Protein 2VRN (pdb70)

Foldseek 3Di:
DQAVAEEEEEWAAQFAPLQVPLLQVLQVVLNYHYAYEYADAAWHWHAHPRPHTDDIGGHPYYLVGDDLVVHQEYEQTDRPVIVVVQLPDPSSLVSVLRNVLQQHAYEYEVRCVSCLSNLVQADEEEEEAPVCVVSSVVSHHPYDQDQWDDALNYIYGYDSVSSVVRSVVNSVSSVVTGSNVRVD/DAAPFEEEEEKAAQFADCQVPLLQVLCVVLNYHYAYEYADAAWHWHAHPSPHTDDIDGHDYYLQPDDLVVGQEYEQGDGPVIVVVQLVDPSSLVSVLVNVLQQHAYEYAVRCSSCLSNLVLADEEEEEAPVCVVSSVVSHHNYDQDLWDAALNYIYGYDPVSSVVSSVVNSVSSVPGGSNVRVD

InterPro domains:
  IPR002818 DJ-1/PfpI [PF01965] (10-179)
  IPR006286 Deglycase PfpI-like [PS51276] (10-181)
  IPR006286 Deglycase PfpI-like [PTHR42733] (9-180)
  IPR006286 Deglycase PfpI-like [TIGR01382] (11-178)
  IPR029062 Class I glutamine amidotransferase-like [G3DSA:3.40.50.880] (1-190)
  IPR029062 Class I glutamine amidotransferase-like [SSF52317] (9-181)

CATH classification: 3.40.50.880

Solvent-accessible surface area: 14074 Å² total

Organism: Deinococcus radiodurans (strain ATCC 13939 / DSM 20539 / JCM 16871 / CCUG 27074 / LMG 4051 / NBRC 15346 / NCIMB 9279 / VKM B-1422 / R1) (NCBI:txid243230)

Radius of gyration: 21.27 Å; Cα contacts (8 Å, |Δi|>4): 956; chains: 2; bounding box: 41×40×66 Å

Sequence (368 aa):
DLTGKKIAILAADGVEEIELTSPRAAIEAAGGTTELISLLEPGEIIQSMKGDIEPQEKYRVDHVVSEVQVSDYDGLLLPGGTVNPDKLRLEEGAMKFVRDMYDAGKPIAAIHGPWSLSETGIAQGLKMTSWSSLKRELTLAGAQWVDEECVTDKGVVTSRKPDDLPAFNKKIVEEFAEGDHSSRRKDLTGKKIAILAADGVEEIELTSPRAAIEAAGGTTELISLEPGEIQSMKGDIEPQEKYRVDHVVSEVQVSDYDGLLLPGGTVNPDKLRLEEGAMKFVRDMYDAGKPIAAIHGPWSLSETGIAQGLKMTSWWSSLKRELTLAGAQWVDEECVTDKGVVTSRKPDDLLPAFNKKIVEEFAEGDHSSRRK

Structure (mmCIF, N/CA/C/O backbone):
data_2VRN
#
_entry.id   2VRN
#
_cell.length_a   65.838
_cell.length_b   88.562
_cell.length_c   64.088
_cell.angle_alpha   90.00
_cell.angle_beta   90.00
_cell.angle_gamma   90.00
#
_symmetry.space_group_name_H-M   'P 21 21 2'
#
loop_
_entity.id
_entity.type
_entity.pdbx_description
1 polymer 'PROTEASE I'
2 non-polymer 'MAGNESIUM ION'
3 water water
#
loop_
_atom_site.group_PDB
_atom_site.id
_atom_site.type_symbol
_atom_site.label_atom_id
_atom_site.label_alt_id
_atom_site.label_comp_id
_atom_site.label_asym_id
_atom_site.label_entity_id
_atom_site.label_seq_id
_atom_site.pdbx_PDB_ins_code
_atom_site.Cartn_x
_atom_site.Cartn_y
_atom_site.Cartn_z
_atom_site.occupancy
_atom_site.B_iso_or_equiv
_atom_site.auth_seq_id
_atom_site.auth_comp_id
_atom_site.auth_asym_id
_atom_site.auth_atom_id
_atom_site.pdbx_PDB_model_num
ATOM 1 N N . ASP A 1 6 ? 33.469 9.598 47.894 1.00 22.88 6 ASP A N 1
ATOM 2 C CA . ASP A 1 6 ? 32.834 8.500 48.667 1.00 23.02 6 ASP A CA 1
ATOM 3 C C . ASP A 1 6 ? 31.328 8.629 48.649 1.00 23.00 6 ASP A C 1
ATOM 4 O O . ASP A 1 6 ? 30.770 9.669 49.033 1.00 22.92 6 ASP A O 1
ATOM 9 N N . LEU A 1 7 ? 30.683 7.551 48.211 1.00 22.59 7 LEU A N 1
ATOM 10 C CA . LEU A 1 7 ? 29.240 7.497 48.080 1.00 22.57 7 LEU A CA 1
ATOM 11 C C . LEU A 1 7 ? 28.615 6.459 49.017 1.00 22.72 7 LEU A C 1
ATOM 12 O O . LEU A 1 7 ? 27.482 6.026 48.803 1.00 23.13 7 LEU A O 1
ATOM 17 N N . THR A 1 8 ? 29.358 6.059 50.044 1.00 23.12 8 THR A N 1
ATOM 18 C CA . THR A 1 8 ? 28.851 5.150 51.076 1.00 23.48 8 THR A CA 1
ATOM 19 C C . THR A 1 8 ? 27.557 5.707 51.679 1.00 23.45 8 THR A C 1
ATOM 20 O O . THR A 1 8 ? 27.524 6.847 52.159 1.00 23.61 8 THR A O 1
ATOM 24 N N . GLY A 1 9 ? 26.497 4.901 51.626 1.00 23.38 9 GLY A N 1
ATOM 25 C CA . GLY A 1 9 ? 25.190 5.287 52.153 1.00 23.09 9 GLY A CA 1
ATOM 26 C C . GLY A 1 9 ? 24.370 6.144 51.208 1.00 23.07 9 GLY A C 1
ATOM 27 O O . GLY A 1 9 ? 23.266 6.564 51.550 1.00 23.55 9 GLY A O 1
ATOM 28 N N . LYS A 1 10 ? 24.907 6.413 50.022 1.00 22.41 10 LYS A N 1
ATOM 29 C CA . LYS A 1 10 ? 24.184 7.183 49.017 1.00 22.07 10 LYS A CA 1
ATOM 30 C C . LYS A 1 10 ? 23.615 6.259 47.944 1.00 22.00 10 LYS A C 1
ATOM 31 O O . LYS A 1 10 ? 24.310 5.373 47.432 1.00 21.82 10 LYS A O 1
ATOM 37 N N . LYS A 1 11 ? 22.334 6.460 47.647 1.00 21.96 11 LYS A N 1
ATOM 38 C CA . LYS A 1 11 ? 21.618 5.678 46.652 1.00 21.90 11 LYS A CA 1
ATOM 39 C C . LYS A 1 11 ? 21.221 6.583 45.503 1.00 21.77 11 LYS A C 1
ATOM 40 O O . LYS A 1 11 ? 20.586 7.623 45.715 1.00 21.93 11 LYS A O 1
ATOM 46 N N . ILE A 1 12 ? 21.603 6.172 44.291 1.00 21.33 12 ILE A N 1
ATOM 47 C CA . ILE A 1 12 ? 21.325 6.917 43.063 1.00 20.63 12 ILE A CA 1
ATOM 48 C C . ILE A 1 12 ? 20.195 6.252 42.246 1.00 20.97 12 ILE A C 1
ATOM 49 O O . ILE A 1 12 ? 20.166 5.028 42.056 1.00 20.48 12 ILE A O 1
ATOM 54 N N . ALA A 1 13 ? 19.253 7.078 41.797 1.00 21.50 13 ALA A N 1
ATOM 55 C CA . ALA A 1 13 ? 18.178 6.647 40.903 1.00 21.50 13 ALA A CA 1
ATOM 56 C C . ALA A 1 13 ? 18.636 6.732 39.462 1.00 21.65 13 ALA A C 1
ATOM 57 O O . ALA A 1 13 ? 19.079 7.790 39.010 1.00 22.07 13 ALA A O 1
ATOM 59 N N . ILE A 1 14 ? 18.524 5.624 38.737 1.00 21.47 14 ILE A N 1
ATOM 60 C CA . ILE A 1 14 ? 18.732 5.637 37.293 1.00 21.13 14 ILE A CA 1
ATOM 61 C C . ILE A 1 14 ? 17.376 5.550 36.588 1.00 21.16 14 ILE A C 1
ATOM 62 O O . ILE A 1 14 ? 16.695 4.525 36.668 1.00 21.99 14 ILE A O 1
ATOM 67 N N . LEU A 1 15 ? 16.983 6.623 35.905 1.00 20.64 15 LEU A N 1
ATOM 68 C CA . LEU A 1 15 ? 15.696 6.641 35.225 1.00 20.39 15 LEU A CA 1
ATOM 69 C C . LEU A 1 15 ? 15.888 6.297 33.751 1.00 20.76 15 LEU A C 1
ATOM 70 O O . LEU A 1 15 ? 16.567 7.017 33.023 1.00 21.54 15 LEU A O 1
ATOM 75 N N . ALA A 1 16 ? 15.288 5.194 33.314 1.00 20.95 16 ALA A N 1
ATOM 76 C CA . ALA A 1 16 ? 15.471 4.723 31.942 1.00 21.25 16 ALA A CA 1
ATOM 77 C C . ALA A 1 16 ? 14.326 3.834 31.472 1.00 21.09 16 ALA A C 1
ATOM 78 O O . ALA A 1 16 ? 13.812 3.014 32.231 1.00 21.06 16 ALA A O 1
ATOM 80 N N . ALA A 1 17 ? 13.957 4.009 30.206 1.00 21.22 17 ALA A N 1
ATOM 81 C CA . ALA A 1 17 ? 12.967 3.192 29.522 1.00 21.30 17 ALA A CA 1
ATOM 82 C C . ALA A 1 17 ? 13.682 2.243 28.565 1.00 21.15 17 ALA A C 1
ATOM 83 O O . ALA A 1 17 ? 14.926 2.199 28.536 1.00 21.70 17 ALA A O 1
ATOM 85 N N . ASP A 1 18 ? 12.893 1.461 27.825 1.00 22.02 18 ASP A N 1
ATOM 86 C CA . ASP A 1 18 ? 13.337 0.647 26.691 1.00 22.38 18 ASP A CA 1
ATOM 87 C C . ASP A 1 18 ? 14.058 1.559 25.740 1.00 23.06 18 ASP A C 1
ATOM 88 O O . ASP A 1 18 ? 13.575 2.678 25.482 1.00 22.37 18 ASP A O 1
ATOM 93 N N . GLY A 1 19 ? 15.211 1.087 25.241 1.00 22.43 19 GLY A N 1
ATOM 94 C CA . GLY A 1 19 ? 15.960 1.823 24.251 1.00 22.85 19 GLY A CA 1
ATOM 95 C C . GLY A 1 19 ? 17.199 2.524 24.796 1.00 23.36 19 GLY A C 1
ATOM 96 O O . GLY A 1 19 ? 17.891 3.200 24.053 1.00 23.57 19 GLY A O 1
ATOM 97 N N . VAL A 1 20 ? 17.464 2.355 26.090 1.00 23.46 20 VAL A N 1
ATOM 98 C CA . VAL A 1 20 ? 18.615 2.926 26.764 1.00 23.84 20 VAL A CA 1
ATOM 99 C C . VAL A 1 20 ? 19.954 2.424 26.163 1.00 23.78 20 VAL A C 1
ATOM 100 O O . VAL A 1 20 ? 20.107 1.243 25.872 1.00 23.98 20 VAL A O 1
ATOM 104 N N . GLU A 1 21 ? 20.907 3.328 25.963 1.00 23.91 21 GLU A N 1
ATOM 105 C CA . GLU A 1 21 ? 22.234 2.920 25.527 1.00 23.32 21 GLU A CA 1
ATOM 106 C C . GLU A 1 21 ? 22.853 2.142 26.672 1.00 23.39 21 GLU A C 1
ATOM 107 O O . GLU A 1 21 ? 22.940 2.639 27.801 1.00 22.49 21 GLU A O 1
ATOM 113 N N . GLU A 1 22 ? 23.209 0.893 26.386 1.00 23.40 22 GLU A N 1
ATOM 114 C CA . GLU A 1 22 ? 23.708 -0.026 27.405 1.00 23.72 22 GLU A CA 1
ATOM 115 C C . GLU A 1 22 ? 24.883 0.529 28.224 1.00 24.01 22 GLU A C 1
ATOM 116 O O . GLU A 1 22 ? 24.829 0.536 29.449 1.00 24.54 22 GLU A O 1
ATOM 122 N N . ILE A 1 23 ? 25.937 0.974 27.541 1.00 24.75 23 ILE A N 1
ATOM 123 C CA . ILE A 1 23 ? 27.163 1.466 28.190 1.00 24.74 23 ILE A CA 1
ATOM 124 C C . ILE A 1 23 ? 26.914 2.705 29.058 1.00 25.79 23 ILE A C 1
ATOM 125 O O . ILE A 1 23 ? 27.604 2.915 30.065 1.00 25.78 23 ILE A O 1
ATOM 130 N N . GLU A 1 24 ? 25.896 3.492 28.695 1.00 26.14 24 GLU A N 1
ATOM 131 C CA . GLU A 1 24 ? 25.581 4.720 29.424 1.00 26.92 24 GLU A CA 1
ATOM 132 C C . GLU A 1 24 ? 24.767 4.443 30.681 1.00 27.14 24 GLU A C 1
ATOM 133 O O . GLU A 1 24 ? 24.601 5.327 31.522 1.00 26.64 24 GLU A O 1
ATOM 139 N N . LEU A 1 25 ? 24.274 3.209 30.804 1.00 27.02 25 LEU A N 1
ATOM 140 C CA . LEU A 1 25 ? 23.681 2.748 32.053 1.00 27.35 25 LEU A CA 1
ATOM 141 C C . LEU A 1 25 ? 24.727 2.019 32.905 1.00 27.18 25 LEU A C 1
ATOM 142 O O . LEU A 1 25 ? 24.888 2.315 34.096 1.00 27.00 25 LEU A O 1
ATOM 147 N N . THR A 1 26 ? 25.446 1.085 32.282 1.00 26.79 26 THR A N 1
ATOM 148 C CA . THR A 1 26 ? 26.363 0.197 33.009 1.00 26.19 26 THR A CA 1
ATOM 149 C C . THR A 1 26 ? 27.635 0.870 33.497 1.00 25.62 26 THR A C 1
ATOM 150 O O . THR A 1 26 ? 28.116 0.549 34.577 1.00 25.67 26 THR A O 1
ATOM 154 N N . SER A 1 27 ? 28.194 1.780 32.704 1.00 25.31 27 SER A N 1
ATOM 155 C CA . SER A 1 27 ? 29.493 2.380 33.045 1.00 25.08 27 SER A CA 1
ATOM 156 C C . SER A 1 27 ? 29.409 3.421 34.167 1.00 24.78 27 SER A C 1
ATOM 157 O O . SER A 1 27 ? 30.236 3.401 35.070 1.00 24.32 27 SER A O 1
ATOM 160 N N . PRO A 1 28 ? 28.436 4.360 34.106 1.00 24.74 28 PRO A N 1
ATOM 161 C CA . PRO A 1 28 ? 28.223 5.211 35.295 1.00 24.66 28 PRO A C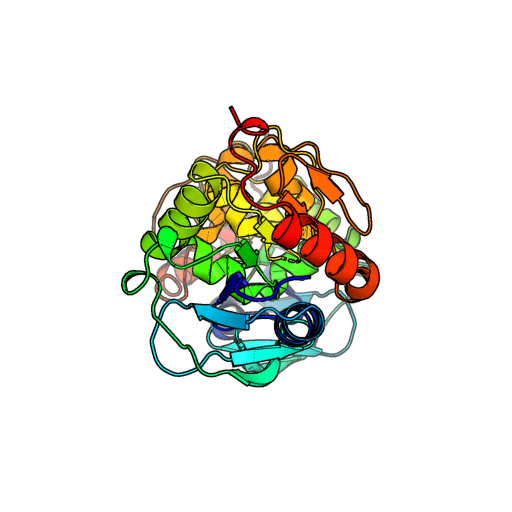A 1
ATOM 162 C C . PRO A 1 28 ? 27.750 4.473 36.559 1.00 24.60 28 PRO A C 1
ATOM 163 O O . PRO A 1 28 ? 28.239 4.779 37.644 1.00 24.37 28 PRO A O 1
ATOM 167 N N . ARG A 1 29 ? 26.840 3.500 36.413 1.00 24.66 29 ARG A N 1
ATOM 168 C CA . ARG A 1 29 ? 26.452 2.623 37.531 1.00 24.45 29 ARG A CA 1
ATOM 169 C C . ARG A 1 29 ? 27.683 1.977 38.199 1.00 24.18 29 ARG A C 1
ATOM 170 O O . ARG A 1 29 ? 27.779 1.954 39.431 1.00 24.05 29 ARG A O 1
ATOM 178 N N . ALA A 1 30 ? 28.613 1.469 37.383 1.00 23.85 30 ALA A N 1
ATOM 179 C CA . ALA A 1 30 ? 29.881 0.887 37.878 1.00 23.53 30 ALA A CA 1
ATOM 180 C C . ALA A 1 30 ? 30.780 1.893 38.602 1.00 23.24 30 ALA A C 1
ATOM 181 O O . ALA A 1 30 ? 31.507 1.523 39.525 1.00 23.56 30 ALA A O 1
ATOM 183 N N . ALA A 1 31 ? 30.755 3.148 38.160 1.00 22.81 31 ALA A N 1
ATOM 184 C CA . ALA A 1 31 ? 31.481 4.230 38.836 1.00 22.90 31 ALA A CA 1
ATOM 185 C C . ALA A 1 31 ? 30.869 4.542 40.206 1.00 22.36 31 ALA A C 1
ATOM 186 O O . ALA A 1 31 ? 31.586 4.779 41.165 1.00 22.02 31 ALA A O 1
ATOM 188 N N . ILE A 1 32 ? 29.538 4.512 40.282 1.00 22.26 32 ILE A N 1
ATOM 189 C CA . ILE A 1 32 ? 28.812 4.847 41.510 1.00 21.77 32 ILE A CA 1
ATOM 190 C C . ILE A 1 32 ? 29.055 3.806 42.585 1.00 21.68 32 ILE A C 1
ATOM 191 O O . ILE A 1 32 ? 29.321 4.151 43.739 1.00 21.66 32 ILE A O 1
ATOM 196 N N . GLU A 1 33 ? 28.966 2.536 42.199 1.00 21.54 33 GLU A N 1
ATOM 197 C CA . GLU A 1 33 ? 29.268 1.428 43.098 1.00 21.56 33 GLU A CA 1
ATOM 198 C C . GLU A 1 33 ? 30.746 1.389 43.486 1.00 20.81 33 GLU A C 1
ATOM 199 O O . GLU A 1 33 ? 31.065 1.057 44.626 1.00 20.27 33 GLU A O 1
ATOM 205 N N . ALA A 1 34 ? 31.634 1.755 42.555 1.00 20.51 34 ALA A N 1
ATOM 206 C CA . ALA A 1 34 ? 33.082 1.796 42.824 1.00 20.70 34 ALA A CA 1
ATOM 207 C C . ALA A 1 34 ? 33.427 2.876 43.829 1.00 20.97 34 ALA A C 1
ATOM 208 O O . ALA A 1 34 ? 34.406 2.752 44.563 1.00 21.06 34 ALA A O 1
ATOM 210 N N . ALA A 1 35 ? 32.613 3.934 43.845 1.00 21.31 35 ALA A N 1
ATOM 211 C CA . ALA A 1 35 ? 32.738 5.033 44.802 1.00 21.50 35 ALA A CA 1
ATOM 212 C C . ALA A 1 35 ? 32.033 4.716 46.123 1.00 21.78 35 ALA A C 1
ATOM 213 O O . ALA A 1 35 ? 32.010 5.547 47.034 1.00 22.09 35 ALA A O 1
ATOM 215 N N . GLY A 1 36 ? 31.454 3.520 46.218 1.00 22.07 36 GLY A N 1
ATOM 216 C CA . GLY A 1 36 ? 30.826 3.047 47.454 1.00 22.30 36 GLY A CA 1
ATOM 217 C C . GLY A 1 36 ? 29.313 3.187 47.523 1.00 22.32 36 GLY A C 1
ATOM 218 O O . GLY A 1 36 ? 28.688 2.743 48.489 1.00 22.44 36 GLY A O 1
ATOM 219 N N . GLY A 1 37 ? 28.722 3.810 46.507 1.00 22.51 37 GLY A N 1
ATOM 220 C CA . GLY A 1 37 ? 27.275 4.008 46.467 1.00 22.52 37 GLY A CA 1
ATOM 221 C C . GLY A 1 37 ? 26.507 2.818 45.917 1.00 22.58 37 GLY A C 1
ATOM 222 O O . GLY A 1 37 ? 27.099 1.826 45.480 1.00 22.49 37 GLY A O 1
ATOM 223 N N . THR A 1 38 ? 25.183 2.911 45.974 1.00 22.34 38 THR A N 1
ATOM 224 C CA . THR A 1 38 ? 24.316 1.948 45.315 1.00 22.82 38 THR A CA 1
ATOM 225 C C . THR A 1 38 ? 23.446 2.680 44.277 1.00 22.80 38 THR A C 1
ATOM 226 O O . THR A 1 38 ? 23.272 3.903 44.357 1.00 22.54 38 THR A O 1
ATOM 230 N N . THR A 1 39 ? 22.946 1.945 43.284 1.00 22.83 39 THR A N 1
ATOM 231 C CA . THR A 1 39 ? 21.966 2.501 42.344 1.00 23.16 39 THR A CA 1
ATOM 232 C C . THR A 1 39 ? 20.716 1.629 42.298 1.00 23.14 39 THR A C 1
ATOM 233 O O . THR A 1 39 ? 20.753 0.457 42.666 1.00 23.49 39 THR A O 1
ATOM 237 N N . GLU A 1 40 ? 19.609 2.216 41.856 1.00 23.14 40 GLU A N 1
ATOM 238 C CA . GLU A 1 40 ? 18.396 1.464 41.547 1.00 22.94 40 GLU A CA 1
ATOM 239 C C . GLU A 1 40 ? 17.864 1.899 40.198 1.00 22.85 40 GLU A C 1
ATOM 240 O O . GLU A 1 40 ? 17.872 3.082 39.885 1.00 22.74 40 GLU A O 1
ATOM 246 N N . LEU A 1 41 ? 17.420 0.934 39.397 1.00 22.80 41 LEU A N 1
ATOM 247 C CA . LEU A 1 41 ? 16.873 1.224 38.086 1.00 22.71 41 LEU A CA 1
ATOM 248 C C . LEU A 1 41 ? 15.363 1.502 38.172 1.00 23.32 41 LEU A C 1
ATOM 249 O O . LEU A 1 41 ? 14.574 0.625 38.545 1.00 23.77 41 LEU A O 1
ATOM 254 N N . ILE A 1 42 ? 14.982 2.733 37.833 1.00 23.34 42 ILE A N 1
ATOM 255 C CA . ILE A 1 42 ? 13.594 3.188 37.891 1.00 23.59 42 ILE A CA 1
ATOM 256 C C . ILE A 1 42 ? 13.098 3.307 36.461 1.00 23.22 42 ILE A C 1
ATOM 257 O O . ILE A 1 42 ? 13.833 3.780 35.598 1.00 22.51 42 ILE A O 1
ATOM 262 N N . SER A 1 43 ? 11.860 2.879 36.218 1.00 22.98 43 SER A N 1
ATOM 263 C CA . SER A 1 43 ? 11.331 2.861 34.862 1.00 22.87 43 SER A CA 1
ATOM 264 C C . SER A 1 43 ? 9.809 3.078 34.756 1.00 22.86 43 SER A C 1
ATOM 265 O O . SER A 1 43 ? 9.136 3.335 35.760 1.00 22.99 43 SER A O 1
ATOM 268 N N A LEU A 1 44 ? 9.274 2.985 33.542 0.50 22.95 44 LEU A N 1
ATOM 269 N N B LEU A 1 44 ? 9.295 2.962 33.532 0.50 22.71 44 LEU A N 1
ATOM 270 C CA A LEU A 1 44 ? 7.841 3.211 33.326 0.50 23.18 44 LEU A CA 1
ATOM 271 C CA B LEU A 1 44 ? 7.881 3.214 33.232 0.50 22.76 44 LEU A CA 1
ATOM 272 C C A LEU A 1 44 ? 6.998 2.015 33.714 0.50 23.34 44 LEU A C 1
ATOM 273 C C B LEU A 1 44 ? 6.972 2.041 33.572 0.50 23.06 44 LEU A C 1
ATOM 274 O O A LEU A 1 44 ? 5.933 2.174 34.308 0.50 23.71 44 LEU A O 1
ATOM 275 O O B LEU A 1 44 ? 5.835 2.244 33.996 0.50 23.36 44 LEU A O 1
ATOM 284 N N . GLU A 1 45 ? 7.477 0.826 33.360 1.00 23.39 45 GLU A N 1
ATOM 285 C CA . GLU A 1 45 ? 6.730 -0.406 33.568 1.00 24.05 45 GLU A CA 1
ATOM 286 C C . GLU A 1 45 ? 7.572 -1.418 34.338 1.00 24.00 45 GLU A C 1
ATOM 287 O O . GLU A 1 45 ? 8.806 -1.361 34.283 1.00 23.60 45 GLU A O 1
ATOM 293 N N . PRO A 1 46 ? 6.912 -2.355 35.052 1.00 24.43 46 PRO A N 1
ATOM 294 C CA . PRO A 1 46 ? 7.672 -3.353 35.796 1.00 24.69 46 PRO A CA 1
ATOM 295 C C . PRO A 1 46 ? 8.259 -4.410 34.858 1.00 24.83 46 PRO A C 1
ATOM 296 O O . PRO A 1 46 ? 7.800 -4.549 33.720 1.00 24.50 46 PRO A O 1
ATOM 300 N N . GLY A 1 47 ? 9.278 -5.124 35.337 1.00 24.74 47 GLY A N 1
ATOM 301 C CA . GLY A 1 47 ? 9.896 -6.191 34.571 1.00 24.91 47 GLY A CA 1
ATOM 302 C C . GLY A 1 47 ? 11.307 -5.827 34.172 1.00 25.01 47 GLY A C 1
ATOM 303 O O . GLY A 1 47 ? 12.176 -5.626 35.029 1.00 25.51 47 GLY A O 1
ATOM 304 N N . GLU A 1 48 ? 11.531 -5.746 32.868 1.00 24.98 48 GLU A N 1
ATOM 305 C CA . GLU A 1 48 ? 12.848 -5.465 32.314 1.00 24.99 48 GLU A CA 1
ATOM 306 C C . GLU A 1 48 ? 12.779 -4.370 31.267 1.00 24.62 48 GLU A C 1
ATOM 307 O O . GLU A 1 48 ? 11.697 -4.046 30.761 1.00 24.19 48 GLU A O 1
ATOM 313 N N A ILE A 1 49 ? 13.963 -3.872 30.910 0.50 24.53 49 ILE A N 1
ATOM 314 N N B ILE A 1 49 ? 13.926 -3.760 30.977 0.50 24.17 49 ILE A N 1
ATOM 315 C CA A ILE A 1 49 ? 14.164 -2.803 29.940 0.50 24.59 49 ILE A CA 1
ATOM 316 C CA B ILE A 1 49 ? 14.033 -2.833 29.852 0.50 23.82 49 ILE A CA 1
ATOM 317 C C A ILE A 1 49 ? 15.167 -3.270 28.876 0.50 24.40 49 ILE A C 1
ATOM 318 C C B ILE A 1 49 ? 15.107 -3.299 28.875 0.50 23.99 49 ILE A C 1
ATOM 319 O O A ILE A 1 49 ? 16.220 -3.815 29.222 0.50 24.24 49 ILE A O 1
ATOM 320 O O B ILE A 1 49 ? 16.134 -3.856 29.276 0.50 23.84 49 ILE A O 1
ATOM 329 N N . GLN A 1 50 ? 14.844 -3.073 27.593 1.00 24.08 50 GLN A N 1
ATOM 330 C CA . GLN A 1 50 ? 15.768 -3.431 26.514 1.00 24.05 50 GLN A CA 1
ATOM 331 C C . GLN A 1 50 ? 16.872 -2.381 26.301 1.00 23.89 50 GLN A C 1
ATOM 332 O O . GLN A 1 50 ? 16.593 -1.249 25.898 1.00 24.08 50 GLN A O 1
ATOM 338 N N . SER A 1 51 ? 18.123 -2.764 26.559 1.00 23.81 51 SER A N 1
ATOM 339 C CA . SER A 1 51 ? 19.271 -1.906 26.239 1.00 23.52 51 SER A CA 1
ATOM 340 C C . SER A 1 51 ? 19.697 -2.046 24.774 1.00 23.76 51 SER A C 1
ATOM 341 O O . SER A 1 51 ? 19.386 -3.033 24.111 1.00 24.31 51 SER A O 1
ATOM 344 N N . MET A 1 52 ? 20.397 -1.039 24.266 1.00 24.02 52 MET A N 1
ATOM 345 C CA . MET A 1 52 ? 20.838 -1.042 22.873 1.00 23.81 52 MET A CA 1
ATOM 346 C C . MET A 1 52 ? 22.324 -0.695 22.785 1.00 23.31 52 MET A C 1
ATOM 347 O O . MET A 1 52 ? 22.913 -0.190 23.744 1.00 22.81 52 MET A O 1
ATOM 352 N N . LYS A 1 53 ? 22.914 -0.988 21.632 1.00 22.85 53 LYS A N 1
ATOM 353 C CA . LYS A 1 53 ? 24.209 -0.444 21.250 1.00 22.93 53 LYS A CA 1
ATOM 354 C C . LYS A 1 53 ? 24.069 0.334 19.951 1.00 22.39 53 LYS A C 1
ATOM 355 O O . LYS A 1 53 ? 23.575 -0.189 18.957 1.00 21.99 53 LYS A O 1
ATOM 361 N N . GLY A 1 54 ? 24.531 1.581 19.969 1.00 22.40 54 GLY A N 1
ATOM 362 C CA . GLY A 1 54 ? 24.405 2.462 18.812 1.00 22.32 54 GLY A CA 1
ATOM 363 C C . GLY A 1 54 ? 22.942 2.719 18.494 1.00 22.07 54 GLY A C 1
ATOM 364 O O . GLY A 1 54 ? 22.590 2.918 17.333 1.00 23.21 54 GLY A O 1
ATOM 365 N N . ASP A 1 55 ? 22.102 2.665 19.528 1.00 21.18 55 ASP A N 1
ATOM 366 C CA . ASP A 1 55 ? 20.682 3.021 19.467 1.00 20.79 55 ASP A CA 1
ATOM 367 C C . ASP A 1 55 ? 19.738 1.936 18.953 1.00 20.77 55 ASP A C 1
ATOM 368 O O . ASP A 1 55 ? 18.588 1.861 19.409 1.00 20.83 55 ASP A O 1
ATOM 373 N N . ILE A 1 56 ? 20.219 1.099 18.031 1.00 20.45 56 ILE A N 1
ATOM 374 C CA . ILE A 1 56 ? 19.342 0.181 17.290 1.00 20.25 56 ILE A CA 1
ATOM 375 C C . ILE A 1 56 ? 19.694 -1.318 17.302 1.00 19.87 56 ILE A C 1
ATOM 376 O O . ILE A 1 56 ? 18.941 -2.129 16.752 1.00 19.63 56 ILE A O 1
ATOM 381 N N . GLU A 1 57 ? 20.820 -1.682 17.913 1.00 19.38 57 GLU A N 1
ATOM 382 C CA . GLU A 1 57 ? 21.217 -3.091 18.044 1.00 19.02 57 GLU A CA 1
ATOM 383 C C . GLU A 1 57 ? 20.924 -3.606 19.447 1.00 18.04 57 GLU A C 1
ATOM 384 O O . GLU A 1 57 ? 21.668 -3.296 20.372 1.00 17.71 57 GLU A O 1
ATOM 390 N N . PRO A 1 58 ? 19.841 -4.398 19.616 1.00 17.52 58 PRO A N 1
ATOM 391 C CA . PRO A 1 58 ? 19.463 -4.837 20.967 1.00 17.12 58 PRO A CA 1
ATOM 392 C C . PRO A 1 58 ? 20.579 -5.632 21.667 1.00 16.62 58 PRO A C 1
ATOM 393 O O . PRO A 1 58 ? 21.181 -6.515 21.078 1.00 15.98 58 PRO A O 1
ATOM 397 N N . GLN A 1 59 ? 20.855 -5.276 22.913 1.00 16.98 59 GLN A N 1
ATOM 398 C CA . GLN A 1 59 ? 21.869 -5.945 23.709 1.00 16.64 59 GLN A CA 1
ATOM 399 C C . GLN A 1 59 ? 21.144 -6.609 24.865 1.00 17.10 59 GLN A C 1
ATOM 400 O O . GLN A 1 59 ? 20.099 -7.219 24.668 1.00 16.59 59 GLN A O 1
ATOM 406 N N . GLU A 1 60 ? 21.682 -6.478 26.070 1.00 18.16 60 GLU A N 1
ATOM 407 C CA . GLU A 1 60 ? 21.120 -7.146 27.244 1.00 18.78 60 GLU A CA 1
ATOM 408 C C . GLU A 1 60 ? 19.837 -6.487 27.737 1.00 19.03 60 GLU A C 1
ATOM 409 O O . GLU A 1 60 ? 19.506 -5.356 27.350 1.00 18.73 60 GLU A O 1
ATOM 415 N N . LYS A 1 61 ? 19.119 -7.213 28.586 1.00 18.93 61 LYS A N 1
ATOM 416 C CA . LYS A 1 61 ? 17.943 -6.693 29.255 1.00 19.19 61 LYS A CA 1
ATOM 417 C C . LYS A 1 61 ? 18.256 -6.467 30.723 1.00 18.88 61 LYS A C 1
ATOM 418 O O . LYS A 1 61 ? 19.006 -7.225 31.324 1.00 18.71 61 LYS A O 1
ATOM 424 N N . TYR A 1 62 ? 17.696 -5.398 31.283 1.00 18.86 62 TYR A N 1
ATOM 425 C CA . TYR A 1 62 ? 18.007 -4.979 32.643 1.00 18.40 62 TYR A CA 1
ATOM 426 C C . TYR A 1 62 ? 16.736 -4.901 33.487 1.00 18.14 62 TYR A C 1
ATOM 427 O O . TYR A 1 62 ? 15.738 -4.328 33.067 1.00 17.88 62 TYR A O 1
ATOM 436 N N . ARG A 1 63 ? 16.787 -5.498 34.675 1.00 17.87 63 ARG A N 1
ATOM 437 C CA . ARG A 1 63 ? 15.618 -5.635 35.545 1.00 17.81 63 ARG A CA 1
ATOM 438 C C . ARG A 1 63 ? 15.280 -4.312 36.219 1.00 17.65 63 ARG A C 1
ATOM 439 O O . ARG A 1 63 ? 16.152 -3.684 36.810 1.00 18.07 63 ARG A O 1
ATOM 441 N N . VAL A 1 64 ? 14.016 -3.894 36.136 1.00 17.51 64 VAL A N 1
ATOM 442 C CA . VAL A 1 64 ? 13.589 -2.647 36.770 1.00 17.14 64 VAL A CA 1
ATOM 443 C C . VAL A 1 64 ? 13.268 -2.903 38.244 1.00 17.02 64 VAL A C 1
ATOM 444 O O . VAL A 1 64 ? 12.563 -3.859 38.587 1.00 16.91 64 VAL A O 1
ATOM 448 N N . ASP A 1 65 ? 13.810 -2.053 39.108 1.00 16.84 65 ASP A N 1
ATOM 449 C CA . ASP A 1 65 ? 13.602 -2.181 40.548 1.00 16.63 65 ASP A CA 1
ATOM 450 C C . ASP A 1 65 ? 12.262 -1.600 40.984 1.00 16.53 65 ASP A C 1
ATOM 451 O O . ASP A 1 65 ? 11.575 -2.182 41.819 1.00 16.48 65 ASP A O 1
ATOM 456 N N . HIS A 1 66 ? 11.889 -0.458 40.407 1.00 16.61 66 HIS A N 1
ATOM 457 C CA . HIS A 1 66 ? 10.601 0.174 40.698 1.00 16.60 66 HIS A CA 1
ATOM 458 C C . HIS A 1 66 ? 10.042 0.904 39.489 1.00 16.28 66 HIS A C 1
ATOM 459 O O . HIS A 1 66 ? 10.796 1.415 38.680 1.00 15.81 66 HIS A O 1
ATOM 466 N N . VAL A 1 67 ? 8.714 0.944 39.381 1.00 16.46 67 VAL A N 1
ATOM 467 C CA . VAL A 1 67 ? 8.042 1.898 38.503 1.00 16.66 67 VAL A CA 1
ATOM 468 C C . VAL A 1 67 ? 8.094 3.296 39.124 1.00 17.06 67 VAL A C 1
ATOM 469 O O . VAL A 1 67 ? 8.174 3.448 40.340 1.00 17.10 67 VAL A O 1
ATOM 473 N N . VAL A 1 68 ? 8.039 4.310 38.276 1.00 17.96 68 VAL A N 1
ATOM 474 C CA . VAL A 1 68 ? 8.266 5.697 38.670 1.00 19.03 68 VAL A CA 1
ATOM 475 C C . VAL A 1 68 ? 7.290 6.189 39.757 1.00 19.79 68 VAL A C 1
ATOM 476 O O . VAL A 1 68 ? 7.675 6.960 40.648 1.00 20.15 68 VAL A O 1
ATOM 480 N N . SER A 1 69 ? 6.049 5.698 39.699 1.00 19.82 69 SER A N 1
ATOM 481 C CA . SER A 1 69 ? 5.006 6.072 40.643 1.00 20.16 69 SER A CA 1
ATOM 482 C C . SER A 1 69 ? 5.179 5.375 41.998 1.00 20.34 69 SER A C 1
ATOM 483 O O . SER A 1 69 ? 4.519 5.728 42.981 1.00 20.44 69 SER A O 1
ATOM 486 N N . GLU A 1 70 ? 6.059 4.379 42.040 1.00 20.39 70 GLU A N 1
ATOM 487 C CA . GLU A 1 70 ? 6.247 3.568 43.238 1.00 20.59 70 GLU A CA 1
ATOM 488 C C . GLU A 1 70 ? 7.377 4.084 44.137 1.00 20.49 70 GLU A C 1
ATOM 489 O O . GLU A 1 70 ? 7.590 3.563 45.237 1.00 20.18 70 GLU A O 1
ATOM 495 N N . VAL A 1 71 ? 8.076 5.122 43.673 1.00 20.36 71 VAL A N 1
ATOM 496 C CA . VAL A 1 71 ? 9.161 5.735 44.450 1.00 20.37 71 VAL A CA 1
ATOM 497 C C . VAL A 1 71 ? 8.938 7.217 44.773 1.00 20.38 71 VAL A C 1
ATOM 498 O O . VAL A 1 71 ? 8.157 7.904 44.107 1.00 20.46 71 VAL A O 1
ATOM 502 N N . GLN A 1 72 ? 9.631 7.692 45.808 1.00 20.27 72 GLN A N 1
ATOM 503 C CA . GLN A 1 72 ? 9.635 9.110 46.181 1.00 20.05 72 GLN A CA 1
ATOM 504 C C . GLN A 1 72 ? 11.048 9.714 46.060 1.00 19.58 72 GLN A C 1
ATOM 505 O O . GLN A 1 72 ? 12.049 8.996 46.098 1.00 19.58 72 GLN A O 1
ATOM 511 N N . VAL A 1 73 ? 11.114 11.033 45.907 1.00 19.32 73 VAL A N 1
ATOM 512 C CA . VAL A 1 73 ? 12.386 11.773 45.792 1.00 19.15 73 VAL A CA 1
ATOM 513 C C . VAL A 1 73 ? 13.311 11.592 47.025 1.00 18.85 73 VAL A C 1
ATOM 514 O O . VAL A 1 73 ? 14.538 11.551 46.894 1.00 18.59 73 VAL A O 1
ATOM 518 N N . SER A 1 74 ? 12.715 11.446 48.206 1.00 18.42 74 SER A N 1
ATOM 519 C CA . SER A 1 74 ? 13.479 11.339 49.455 1.00 18.65 74 SER A CA 1
ATOM 520 C C . SER A 1 74 ? 14.276 10.033 49.628 1.00 18.47 74 SER A C 1
ATOM 521 O O . SER A 1 74 ? 15.131 9.941 50.515 1.00 18.73 74 SER A O 1
ATOM 524 N N . ASP A 1 75 ? 13.995 9.034 48.790 1.00 18.40 75 ASP A N 1
ATOM 525 C CA . ASP A 1 75 ? 14.747 7.778 48.807 1.00 18.09 75 ASP A CA 1
ATOM 526 C C . ASP A 1 75 ? 16.101 7.896 48.098 1.00 17.59 75 ASP A C 1
ATOM 527 O O . ASP A 1 75 ? 16.938 6.996 48.213 1.00 17.88 75 ASP A O 1
ATOM 532 N N . TYR A 1 76 ? 16.324 8.995 47.377 1.00 16.22 76 TYR A N 1
ATOM 533 C CA . TYR A 1 76 ? 17.528 9.115 46.551 1.00 15.47 76 TYR A CA 1
ATOM 534 C C . TYR A 1 76 ? 18.400 10.320 46.870 1.00 15.04 76 TYR A C 1
ATOM 535 O O . TYR A 1 76 ? 17.917 11.328 47.365 1.00 15.14 76 TYR A O 1
ATOM 544 N N . ASP A 1 77 ? 19.695 10.172 46.600 1.00 14.69 77 ASP A N 1
ATOM 545 C CA . ASP A 1 77 ? 20.690 11.209 46.820 1.00 14.35 77 ASP A CA 1
ATOM 546 C C . ASP A 1 77 ? 21.152 11.809 45.490 1.00 14.28 77 ASP A C 1
ATOM 547 O O . ASP A 1 77 ? 21.909 12.783 45.467 1.00 13.74 77 ASP A O 1
ATOM 552 N N . GLY A 1 78 ? 20.714 11.201 44.386 1.00 14.32 78 GLY A N 1
ATOM 553 C CA . GLY A 1 78 ? 21.002 11.725 43.052 1.00 14.60 78 GLY A CA 1
ATOM 554 C C . GLY A 1 78 ? 20.255 11.023 41.941 1.00 14.52 78 GLY A C 1
ATOM 555 O O . GLY A 1 78 ? 19.618 9.999 42.172 1.00 14.95 78 GLY A O 1
ATOM 556 N N . LEU A 1 79 ? 20.337 11.585 40.738 1.00 14.72 79 LEU A N 1
ATOM 557 C CA . LEU A 1 79 ? 19.650 11.057 39.556 1.00 15.20 79 LEU A CA 1
ATOM 558 C C . LEU A 1 79 ? 20.603 10.942 38.380 1.00 15.36 79 LEU A C 1
ATOM 559 O O . LEU A 1 79 ? 21.326 11.878 38.087 1.00 14.92 79 LEU A O 1
ATOM 564 N N . LEU A 1 80 ? 20.553 9.792 37.701 1.00 16.10 80 LEU A N 1
ATOM 565 C CA . LEU A 1 80 ? 21.259 9.542 36.451 1.00 15.51 80 LEU A CA 1
ATOM 566 C C . LEU A 1 80 ? 20.243 9.361 35.325 1.00 15.81 80 LEU A C 1
ATOM 567 O O . LEU A 1 80 ? 19.310 8.565 35.436 1.00 16.00 80 LEU A O 1
ATOM 572 N N . LEU A 1 81 ? 20.428 10.125 34.257 1.00 14.99 81 LEU A N 1
ATOM 573 C CA . LEU A 1 81 ? 19.623 9.993 33.064 1.00 14.00 81 LEU A CA 1
ATOM 574 C C . LEU A 1 81 ? 20.495 9.532 31.894 1.00 13.54 81 LEU A C 1
ATOM 575 O O . LEU A 1 81 ? 21.051 10.358 31.188 1.00 13.69 81 LEU A O 1
ATOM 580 N N . PRO A 1 82 ? 20.633 8.205 31.704 1.00 13.39 82 PRO A N 1
ATOM 581 C CA . PRO A 1 82 ? 21.383 7.680 30.545 1.00 13.36 82 PRO A CA 1
ATOM 582 C C . PRO A 1 82 ? 20.647 7.973 29.243 1.00 12.90 82 PRO A C 1
ATOM 583 O O . PRO A 1 82 ? 19.453 8.264 29.269 1.00 13.41 82 PRO A O 1
ATOM 587 N N . GLY A 1 83 ? 21.352 7.901 28.123 1.00 12.91 83 GLY A N 1
ATOM 588 C CA . GLY A 1 83 ? 20.767 8.203 26.818 1.00 12.66 83 GLY A CA 1
ATOM 589 C C . GLY A 1 83 ? 20.313 6.986 26.041 1.00 12.84 83 GLY A C 1
ATOM 590 O O . GLY A 1 83 ? 19.601 6.132 26.573 1.00 12.94 83 GLY A O 1
ATOM 591 N N . GLY A 1 84 ? 20.754 6.902 24.784 1.00 12.48 84 GLY A N 1
ATOM 592 C CA . GLY A 1 84 ? 20.155 6.016 23.797 1.00 12.08 84 GLY A CA 1
ATOM 593 C C . GLY A 1 84 ? 18.878 6.695 23.317 1.00 12.23 84 GLY A C 1
ATOM 594 O O . GLY A 1 84 ? 17.998 7.002 24.121 1.00 12.71 84 GLY A O 1
ATOM 595 N N . THR A 1 85 ? 18.782 6.934 22.013 1.00 11.12 85 THR A N 1
ATOM 596 C CA . THR A 1 85 ? 17.795 7.847 21.459 1.00 10.64 85 THR A CA 1
ATOM 597 C C . THR A 1 85 ? 16.350 7.575 21.934 1.00 10.26 85 THR A C 1
ATOM 598 O O . THR A 1 85 ? 15.653 8.494 22.355 1.00 9.29 85 THR A O 1
ATOM 602 N N . VAL A 1 86 ? 15.938 6.309 21.880 1.00 9.49 86 VAL A N 1
ATOM 603 C CA . VAL A 1 86 ? 14.554 5.915 22.155 1.00 9.60 86 VAL A CA 1
ATOM 604 C C . VAL A 1 86 ? 14.122 6.104 23.627 1.00 9.24 86 VAL A C 1
ATOM 605 O O . VAL A 1 86 ? 12.987 6.489 23.886 1.00 9.65 86 VAL A O 1
ATOM 609 N N . ASN A 1 87 ? 15.027 5.813 24.558 1.00 8.73 87 ASN A N 1
ATOM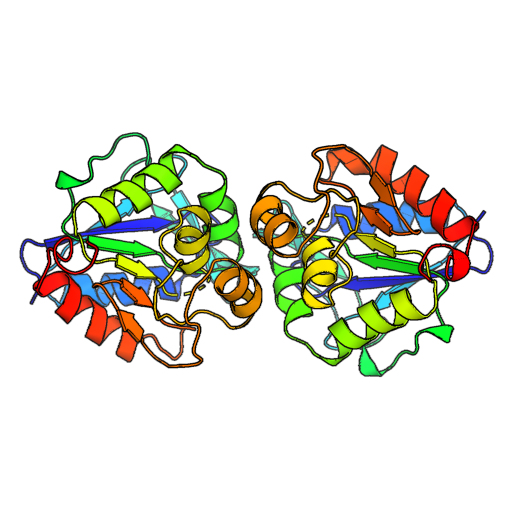 610 C CA . ASN A 1 87 ? 14.758 5.849 25.993 1.00 9.14 87 ASN A CA 1
ATOM 611 C C . ASN A 1 87 ? 14.224 7.218 26.510 1.00 9.40 87 ASN A C 1
ATOM 612 O O . ASN A 1 87 ? 13.086 7.290 26.955 1.00 10.30 87 ASN A O 1
ATOM 617 N N . PRO A 1 88 ? 15.028 8.304 26.433 1.00 9.68 88 PRO A N 1
ATOM 618 C CA . PRO A 1 88 ? 14.469 9.575 26.903 1.00 10.16 88 PRO A CA 1
ATOM 619 C C . PRO A 1 88 ? 13.252 10.069 26.103 1.00 10.59 88 PRO A C 1
ATOM 620 O O . PRO A 1 88 ? 12.408 10.772 26.657 1.00 11.18 88 PRO A O 1
ATOM 624 N N . ASP A 1 89 ? 13.161 9.690 24.831 1.00 10.45 89 ASP A N 1
ATOM 625 C CA . ASP A 1 89 ? 12.010 10.033 24.000 1.00 10.21 89 ASP A CA 1
ATOM 626 C C . ASP A 1 89 ? 10.681 9.386 24.479 1.00 9.82 89 ASP A C 1
ATOM 627 O O . ASP A 1 89 ? 9.609 9.975 24.334 1.00 9.93 89 ASP A O 1
ATOM 632 N N . LYS A 1 90 ? 10.772 8.169 25.024 1.00 9.38 90 LYS A N 1
ATOM 633 C CA . LYS A 1 90 ? 9.664 7.506 25.710 1.00 9.29 90 LYS A CA 1
ATOM 634 C C . LYS A 1 90 ? 9.405 8.105 27.102 1.00 9.59 90 LYS A C 1
ATOM 635 O O . LYS A 1 90 ? 8.248 8.313 27.488 1.00 9.76 90 LYS A O 1
ATOM 641 N N . LEU A 1 91 ? 10.464 8.373 27.857 1.00 9.51 91 LEU A N 1
ATOM 642 C CA . LEU A 1 91 ? 10.319 8.949 29.216 1.00 9.74 91 LEU A CA 1
ATOM 643 C C . LEU A 1 91 ? 9.587 10.289 29.237 1.00 10.23 91 LEU A C 1
ATOM 644 O O . LEU A 1 91 ? 8.731 10.513 30.091 1.00 9.95 91 LEU A O 1
ATOM 649 N N . ARG A 1 92 ? 9.925 11.168 28.286 1.00 10.32 92 ARG A N 1
ATOM 650 C CA . ARG A 1 92 ? 9.431 12.538 28.271 1.00 9.56 92 ARG A CA 1
ATOM 651 C C . ARG A 1 92 ? 7.905 12.591 28.074 1.00 9.97 92 ARG A C 1
ATOM 652 O O . ARG A 1 92 ? 7.277 13.595 28.386 1.00 9.32 92 ARG A O 1
ATOM 660 N N . LEU A 1 93 ? 7.320 11.506 27.570 1.00 10.03 93 LEU A N 1
ATOM 661 C CA . LEU A 1 93 ? 5.869 11.422 27.389 1.00 10.63 93 LEU A CA 1
ATOM 662 C C . LEU A 1 93 ? 5.087 11.002 28.649 1.00 11.45 93 LEU A C 1
ATOM 663 O O . LEU A 1 93 ? 3.836 11.068 28.695 1.00 12.01 93 LEU A O 1
ATOM 668 N N . GLU A 1 94 ? 5.803 10.566 29.676 1.00 12.07 94 GLU A N 1
ATOM 669 C CA . GLU A 1 94 ? 5.128 10.050 30.873 1.00 12.78 94 GLU A CA 1
ATOM 670 C C . GLU A 1 94 ? 5.175 11.032 32.030 1.00 12.28 94 GLU A C 1
ATOM 671 O O . GLU A 1 94 ? 6.262 11.371 32.507 1.00 11.08 94 GLU A O 1
ATOM 677 N N . GLU A 1 95 ? 4.000 11.493 32.458 1.00 11.08 95 GLU A N 1
ATOM 678 C CA . GLU A 1 95 ? 3.870 12.525 33.498 1.00 12.50 95 GLU A CA 1
ATOM 679 C C . GLU A 1 95 ? 4.561 12.218 34.834 1.00 12.36 95 GLU A C 1
ATOM 680 O O . GLU A 1 95 ? 5.230 13.083 35.413 1.00 12.56 95 GLU A O 1
ATOM 686 N N . GLY A 1 96 ? 4.376 11.000 35.340 1.00 12.30 96 GLY A N 1
ATOM 687 C CA . GLY A 1 96 ? 5.081 10.563 36.547 1.00 12.05 96 GLY A CA 1
ATOM 688 C C . GLY A 1 96 ? 6.597 10.592 36.403 1.00 12.15 96 GLY A C 1
ATOM 689 O O . GLY A 1 96 ? 7.299 10.934 37.349 1.00 12.01 96 GLY A O 1
ATOM 690 N N . ALA A 1 97 ? 7.101 10.229 35.227 1.00 12.32 97 ALA A N 1
ATOM 691 C CA . ALA A 1 97 ? 8.542 10.252 34.959 1.00 12.33 97 ALA A CA 1
ATOM 692 C C . ALA A 1 97 ? 9.085 11.678 35.025 1.00 12.79 97 ALA A C 1
ATOM 693 O O . ALA A 1 97 ? 10.100 11.935 35.691 1.00 12.43 97 ALA A O 1
ATOM 695 N N . MET A 1 98 ? 8.385 12.597 34.348 1.00 12.50 98 MET A N 1
ATOM 696 C CA . MET A 1 98 ? 8.812 13.987 34.246 1.00 12.02 98 MET A CA 1
ATOM 697 C C . MET A 1 98 ? 8.639 14.704 35.584 1.00 12.49 98 MET A C 1
ATOM 698 O O . MET A 1 98 ? 9.472 15.533 35.950 1.00 12.70 98 MET A O 1
ATOM 703 N N . LYS A 1 99 ? 7.607 14.322 36.335 1.00 11.99 99 LYS A N 1
ATOM 704 C CA . LYS A 1 99 ? 7.383 14.865 37.676 1.00 12.23 99 LYS A CA 1
ATOM 705 C C . LYS A 1 99 ? 8.517 14.504 38.645 1.00 12.44 99 LYS A C 1
ATOM 706 O O . LYS A 1 99 ? 8.934 15.331 39.461 1.00 12.41 99 LYS A O 1
ATOM 709 N N . PHE A 1 100 ? 9.010 13.273 38.529 1.00 12.32 100 PHE A N 1
ATOM 710 C CA . PHE A 1 100 ? 10.092 12.763 39.345 1.00 11.74 100 PHE A CA 1
ATOM 711 C C . PHE A 1 100 ? 11.408 13.511 39.042 1.00 11.65 100 PHE A C 1
ATOM 712 O O . PHE A 1 100 ? 12.154 13.872 39.964 1.00 11.62 100 PHE A O 1
ATOM 720 N N . VAL A 1 101 ? 11.673 13.754 37.759 1.00 11.42 101 VAL A N 1
ATOM 721 C CA . VAL A 1 101 ? 12.860 14.503 37.335 1.00 11.36 101 VAL A CA 1
ATOM 722 C C . VAL A 1 101 ? 12.809 15.935 37.872 1.00 11.60 101 VAL A C 1
ATOM 723 O O . VAL A 1 101 ? 13.812 16.447 38.379 1.00 11.91 101 VAL A O 1
ATOM 727 N N . ARG A 1 102 ? 11.648 16.573 37.742 1.00 11.53 102 ARG A N 1
ATOM 728 C CA . ARG A 1 102 ? 11.460 17.938 38.206 1.00 12.39 102 ARG A CA 1
ATOM 729 C C . ARG A 1 102 ? 11.584 17.994 39.729 1.00 12.86 102 ARG A C 1
ATOM 730 O O . ARG A 1 102 ? 12.363 18.788 40.252 1.00 12.91 102 ARG A O 1
ATOM 738 N N . ASP A 1 103 ? 10.820 17.143 40.426 1.00 13.49 103 ASP A N 1
ATOM 739 C CA . ASP A 1 103 ? 10.909 17.000 41.892 1.00 13.95 103 ASP A CA 1
ATOM 740 C C . ASP A 1 103 ? 12.344 16.755 42.394 1.00 14.31 103 ASP A C 1
ATOM 741 O O . ASP A 1 103 ? 12.748 17.353 43.378 1.00 15.23 103 ASP A O 1
ATOM 746 N N . MET A 1 104 ? 13.093 15.866 41.741 1.00 14.91 104 MET A N 1
ATOM 747 C CA . MET A 1 104 ? 14.497 15.626 42.106 1.00 15.53 104 MET A CA 1
ATOM 748 C C . MET A 1 104 ? 15.265 16.936 42.094 1.00 15.42 104 MET A C 1
ATOM 749 O O . MET A 1 104 ? 15.864 17.305 43.086 1.00 15.76 104 MET A O 1
ATOM 754 N N . TYR A 1 105 ? 15.182 17.649 40.975 1.00 15.87 105 TYR A N 1
ATOM 755 C CA . TYR A 1 105 ? 15.753 18.977 40.811 1.00 15.58 105 TYR A CA 1
ATOM 756 C C . TYR A 1 105 ? 15.337 20.000 41.887 1.00 15.34 105 TYR A C 1
ATOM 757 O O . TYR A 1 105 ? 16.194 20.609 42.539 1.00 14.35 105 TYR A O 1
ATOM 766 N N . ASP A 1 106 ? 14.027 20.186 42.058 1.00 15.56 106 ASP A N 1
ATOM 767 C CA . ASP A 1 106 ? 13.498 21.155 43.015 1.00 15.84 106 ASP A CA 1
ATOM 768 C C . ASP A 1 106 ? 13.868 20.816 44.460 1.00 16.16 106 ASP A C 1
ATOM 769 O O . ASP A 1 106 ? 13.860 21.697 45.309 1.00 16.30 106 ASP A O 1
ATOM 774 N N . ALA A 1 107 ? 14.206 19.550 44.730 1.00 15.94 107 ALA A N 1
ATOM 775 C CA . ALA A 1 107 ? 14.653 19.146 46.071 1.00 16.01 107 ALA A CA 1
ATOM 776 C C . ALA A 1 107 ? 16.152 19.342 46.282 1.00 16.05 107 ALA A C 1
ATOM 777 O O . ALA A 1 107 ? 16.652 19.086 47.373 1.00 16.76 107 ALA A O 1
ATOM 779 N N . GLY A 1 108 ? 16.861 19.786 45.246 1.00 15.78 108 GLY A N 1
ATOM 780 C CA . GLY A 1 108 ? 18.288 20.077 45.340 1.00 15.91 108 GLY A CA 1
ATOM 781 C C . GLY A 1 108 ? 19.227 18.925 45.033 1.00 15.87 108 GLY A C 1
ATOM 782 O O . GLY A 1 108 ? 20.436 19.043 45.202 1.00 15.15 108 GLY A O 1
ATOM 783 N N . LYS A 1 109 ? 18.671 17.813 44.567 1.00 16.32 109 LYS A N 1
ATOM 784 C CA . LYS A 1 109 ? 19.460 16.606 44.323 1.00 16.84 109 LYS A CA 1
ATOM 785 C C . LYS A 1 109 ? 20.293 16.718 43.046 1.00 17.00 109 LYS A C 1
ATOM 786 O O . LYS A 1 109 ? 19.818 17.275 42.048 1.00 16.62 109 LYS A O 1
ATOM 792 N N . PRO A 1 110 ? 21.560 16.248 43.099 1.00 17.45 110 PRO A N 1
ATOM 793 C CA . PRO A 1 110 ? 22.462 16.289 41.940 1.00 18.03 110 PRO A CA 1
ATOM 794 C C . PRO A 1 110 ? 21.919 15.445 40.802 1.00 18.36 110 PRO A C 1
ATOM 795 O O . PRO A 1 110 ? 21.368 14.377 41.040 1.00 18.89 110 PRO A O 1
ATOM 799 N N . ILE A 1 111 ? 22.051 15.938 39.577 1.00 18.75 111 ILE A N 1
ATOM 800 C CA . ILE A 1 111 ? 21.504 15.254 38.420 1.00 19.19 111 ILE A CA 1
ATOM 801 C C . ILE A 1 111 ? 22.566 15.130 37.344 1.00 19.69 111 ILE A C 1
ATOM 802 O O . ILE A 1 111 ? 23.220 16.117 36.994 1.00 19.98 111 ILE A O 1
ATOM 807 N N . ALA A 1 112 ? 22.730 13.909 36.836 1.00 19.92 112 ALA A N 1
ATOM 808 C CA . ALA A 1 112 ? 23.594 13.632 35.699 1.00 19.99 112 ALA A CA 1
ATOM 809 C C . ALA A 1 112 ? 22.788 13.107 34.508 1.00 20.24 112 ALA A C 1
ATOM 810 O O . ALA A 1 112 ? 21.984 12.170 34.639 1.00 20.15 112 ALA A O 1
ATOM 812 N N . ALA A 1 113 ? 23.008 13.714 33.346 1.00 20.18 113 ALA A N 1
ATOM 813 C CA . ALA A 1 113 ? 22.409 13.246 32.091 1.00 19.54 113 ALA A CA 1
ATOM 814 C C . ALA A 1 113 ? 23.484 13.188 31.024 1.00 19.51 113 ALA A C 1
ATOM 815 O O . ALA A 1 113 ? 24.244 14.144 30.852 1.00 19.14 113 ALA A O 1
ATOM 817 N N . ILE A 1 114 ? 23.533 12.064 30.309 1.00 19.11 114 ILE A N 1
ATOM 818 C CA . ILE A 1 114 ? 24.449 11.903 29.197 1.00 19.24 114 ILE A CA 1
ATOM 819 C C . ILE A 1 114 ? 23.757 11.669 27.849 1.00 19.49 114 ILE A C 1
ATOM 820 O O . ILE A 1 114 ? 22.782 10.899 27.748 1.00 19.49 114 ILE A O 1
ATOM 832 N N . HIS A 1 116 ? 21.652 11.498 24.804 1.00 19.15 116 HIS A N 1
ATOM 833 C CA . HIS A 1 116 ? 20.224 11.850 24.595 1.00 18.94 116 HIS A CA 1
ATOM 834 C C . HIS A 1 116 ? 19.482 12.069 25.917 1.00 18.92 116 HIS A C 1
ATOM 835 O O . HIS A 1 116 ? 18.383 12.616 25.927 1.00 19.97 116 HIS A O 1
ATOM 842 N N . GLY A 1 117 ? 20.091 11.659 27.028 1.00 19.18 117 GLY A N 1
ATOM 843 C CA . GLY A 1 117 ? 19.530 11.858 28.384 1.00 19.47 117 GLY A CA 1
ATOM 844 C C . GLY A 1 117 ? 18.971 13.238 28.725 1.00 19.01 117 GLY A C 1
ATOM 845 O O . GLY A 1 117 ? 17.868 13.338 29.296 1.00 20.45 117 GLY A O 1
ATOM 846 N N . PRO A 1 118 ? 19.713 14.313 28.393 1.00 19.15 118 PRO A N 1
ATOM 847 C CA . PRO A 1 118 ? 19.250 15.704 28.578 1.00 19.13 118 PRO A CA 1
ATOM 848 C C . PRO A 1 118 ? 17.846 16.084 28.061 1.00 19.17 118 PRO A C 1
ATOM 849 O O . PRO A 1 118 ? 17.292 17.072 28.526 1.00 18.98 118 PRO A O 1
ATOM 853 N N . TRP A 1 119 ? 17.270 15.317 27.133 1.00 19.68 119 TRP A N 1
ATOM 854 C CA . TRP A 1 119 ? 15.909 15.584 26.659 1.00 18.98 119 TRP A CA 1
ATOM 855 C C . TRP A 1 119 ? 14.888 15.736 27.807 1.00 19.56 119 TRP A C 1
ATOM 856 O O . TRP A 1 119 ? 13.921 16.484 27.687 1.00 19.59 119 TRP A O 1
ATOM 867 N N . SER A 1 120 ? 15.095 14.996 28.900 1.00 19.17 120 SER A N 1
ATOM 868 C CA . SER A 1 120 ? 14.216 15.069 30.055 1.00 18.79 120 SER A CA 1
ATOM 869 C C . SER A 1 120 ? 14.397 16.396 30.814 1.00 18.40 120 SER A C 1
ATOM 870 O O . SER A 1 120 ? 13.464 16.875 31.447 1.00 17.11 120 SER A O 1
ATOM 873 N N . LEU A 1 121 ? 15.597 16.978 30.737 1.00 17.85 121 LEU A N 1
ATOM 874 C CA . LEU A 1 121 ? 15.875 18.276 31.351 1.00 17.64 121 LEU A CA 1
ATOM 875 C C . LEU A 1 121 ? 15.195 19.412 30.564 1.00 17.89 121 LEU A C 1
ATOM 876 O O . LEU A 1 121 ? 14.818 20.445 31.128 1.00 18.00 121 LEU A O 1
ATOM 881 N N . SER A 1 122 ? 15.027 19.211 29.262 1.00 18.00 122 SER A N 1
ATOM 882 C CA . SER A 1 122 ? 14.298 20.148 28.434 1.00 18.34 122 SER A CA 1
ATOM 883 C C . SER A 1 122 ? 12.792 20.058 28.701 1.00 18.02 122 SER A C 1
ATOM 884 O O . SER A 1 122 ? 12.130 21.081 28.833 1.00 18.33 122 SER A O 1
ATOM 887 N N . GLU A 1 123 ? 12.258 18.840 28.783 1.00 17.66 123 GLU A N 1
ATOM 888 C CA . GLU A 1 123 ? 10.798 18.647 28.947 1.00 17.78 123 GLU A CA 1
ATOM 889 C C . GLU A 1 123 ? 10.304 19.213 30.280 1.00 17.52 123 GLU A C 1
ATOM 890 O O . GLU A 1 123 ? 9.194 19.724 30.379 1.00 17.60 123 GLU A O 1
ATOM 896 N N . THR A 1 124 ? 11.135 19.076 31.308 1.00 17.42 124 THR A N 1
ATOM 897 C CA . THR A 1 124 ? 10.796 19.543 32.649 1.00 17.29 124 THR A CA 1
ATOM 898 C C . THR A 1 124 ? 11.079 21.031 32.860 1.00 17.57 124 THR A C 1
ATOM 899 O O . THR A 1 124 ? 10.679 21.599 33.873 1.00 17.25 124 THR A O 1
ATOM 903 N N . GLY A 1 125 ? 11.766 21.670 31.906 1.00 18.20 125 GLY A N 1
ATOM 904 C CA . GLY A 1 125 ? 12.066 23.133 32.019 1.00 17.53 125 GLY A CA 1
ATOM 905 C C . GLY A 1 125 ? 13.395 23.431 32.702 1.00 17.57 125 GLY A C 1
ATOM 906 O O . GLY A 1 125 ? 13.803 24.579 32.825 1.00 18.01 125 GLY A O 1
ATOM 907 N N . ILE A 1 126 ? 14.070 22.375 33.140 1.00 17.49 126 ILE A N 1
ATOM 908 C CA . ILE A 1 126 ? 15.320 22.465 33.866 1.00 17.53 126 ILE A CA 1
ATOM 909 C C . ILE A 1 126 ? 16.440 23.106 33.032 1.00 17.65 126 ILE A C 1
ATOM 910 O O . ILE A 1 126 ? 17.335 23.710 33.581 1.00 17.79 126 ILE A O 1
ATOM 915 N N . ALA A 1 127 ? 16.343 22.990 31.705 1.00 18.19 127 ALA A N 1
ATOM 916 C CA . ALA A 1 127 ? 17.395 23.394 30.779 1.00 18.53 127 ALA A CA 1
ATOM 917 C C . ALA A 1 127 ? 17.511 24.908 30.689 1.00 18.58 127 ALA A C 1
ATOM 918 O O . ALA A 1 127 ? 18.577 25.445 30.369 1.00 18.71 127 ALA A O 1
ATOM 920 N N . GLN A 1 128 ? 16.398 25.576 30.973 1.00 19.04 128 GLN A N 1
ATOM 921 C CA . GLN A 1 128 ? 16.277 27.023 30.892 1.00 19.69 128 GLN A CA 1
ATOM 922 C C . GLN A 1 128 ? 17.294 27.722 31.800 1.00 19.61 128 GLN A C 1
ATOM 923 O O . GLN A 1 128 ? 17.278 27.537 33.020 1.00 19.73 128 GLN A O 1
ATOM 929 N N . GLY A 1 129 ? 18.175 28.522 31.198 1.00 19.68 129 GLY A N 1
ATOM 930 C CA . GLY A 1 129 ? 19.235 29.202 31.933 1.00 19.41 129 GLY A CA 1
ATOM 931 C C . GLY A 1 129 ? 20.357 28.291 32.420 1.00 19.81 129 GLY A C 1
ATOM 932 O O . GLY A 1 129 ? 21.270 28.749 33.111 1.00 19.65 129 GLY A O 1
ATOM 933 N N . LEU A 1 130 ? 20.287 27.003 32.070 1.00 19.59 130 LEU A N 1
ATOM 934 C CA . LEU A 1 130 ? 21.312 26.039 32.472 1.00 19.61 130 LEU A CA 1
ATOM 935 C C . LEU A 1 130 ? 22.485 25.948 31.477 1.00 19.36 130 LEU A C 1
ATOM 936 O O . LEU A 1 130 ? 22.276 25.860 30.269 1.00 19.09 130 LEU A O 1
ATOM 941 N N . LYS A 1 131 ? 23.710 25.992 32.001 1.00 19.19 131 LYS A N 1
ATOM 942 C CA . LYS A 1 131 ? 24.892 25.654 31.209 1.00 18.80 131 LYS A CA 1
ATOM 943 C C . LYS A 1 131 ? 25.028 24.130 31.139 1.00 18.53 131 LYS A C 1
ATOM 944 O O . LYS A 1 131 ? 25.025 23.454 32.173 1.00 18.79 131 LYS A O 1
ATOM 950 N N . MET A 1 132 ? 25.155 23.591 29.925 1.00 18.01 132 MET A N 1
ATOM 951 C CA . MET A 1 132 ? 25.049 22.146 29.713 1.00 17.84 132 MET A CA 1
ATOM 952 C C . MET A 1 132 ? 25.540 21.717 28.339 1.00 17.45 132 MET A C 1
ATOM 953 O O . MET A 1 132 ? 25.677 22.540 27.431 1.00 17.11 132 MET A O 1
ATOM 958 N N . THR A 1 133 ? 25.775 20.415 28.193 1.00 17.08 133 THR A N 1
ATOM 959 C CA . THR A 1 133 ? 26.037 19.818 26.898 1.00 16.88 133 THR A CA 1
ATOM 960 C C . THR A 1 133 ? 25.090 18.642 26.696 1.00 17.38 133 THR A C 1
ATOM 961 O O . THR A 1 133 ? 24.240 18.375 27.562 1.00 17.11 133 THR A O 1
ATOM 965 N N . SER A 1 134 ? 25.241 17.966 25.551 1.00 17.40 134 SER A N 1
ATOM 966 C CA . SER A 1 134 ? 24.413 16.827 25.150 1.00 18.07 134 SER A CA 1
ATOM 967 C C . SER A 1 134 ? 24.973 16.238 23.860 1.00 18.08 134 SER A C 1
ATOM 968 O O . SER A 1 134 ? 25.948 16.762 23.314 1.00 18.41 134 SER A O 1
ATOM 971 N N . TRP A 1 135 ? 24.355 15.158 23.368 1.00 18.29 135 TRP A N 1
ATOM 972 C CA . TRP A 1 135 ? 24.595 14.680 22.000 1.00 18.17 135 TRP A CA 1
ATOM 973 C C . TRP A 1 135 ? 24.171 15.779 21.026 1.00 18.52 135 TRP A C 1
ATOM 974 O O . TRP A 1 135 ? 23.194 16.486 21.278 1.00 18.98 135 TRP A O 1
ATOM 985 N N . SER A 1 136 ? 24.904 15.917 19.920 1.00 18.84 136 SER A N 1
ATOM 986 C CA . SER A 1 136 ? 24.783 17.076 19.011 1.00 18.76 136 SER A CA 1
ATOM 987 C C . SER A 1 136 ? 23.359 17.335 18.482 1.00 18.90 136 SER A C 1
ATOM 988 O O . SER A 1 136 ? 23.002 18.484 18.196 1.00 19.07 136 SER A O 1
ATOM 991 N N . SER A 1 137 ? 22.550 16.278 18.385 1.00 18.14 137 SER A N 1
ATOM 992 C CA . SER A 1 137 ? 21.199 16.373 17.817 1.00 17.71 137 SER A CA 1
ATOM 993 C C . SER A 1 137 ? 20.175 17.067 18.730 1.00 17.67 137 SER A C 1
ATOM 994 O O . SER A 1 137 ? 19.104 17.471 18.267 1.00 17.52 137 SER A O 1
ATOM 997 N N . LEU A 1 138 ? 20.515 17.195 20.017 1.00 17.15 138 LEU A N 1
ATOM 998 C CA . LEU A 1 138 ? 19.699 17.911 20.999 1.00 16.73 138 LEU A CA 1
ATOM 999 C C . LEU A 1 138 ? 19.993 19.408 21.079 1.00 16.88 138 LEU A C 1
ATOM 1000 O O . LEU A 1 138 ? 19.265 20.140 21.746 1.00 17.13 138 LEU A O 1
ATOM 1005 N N . LYS A 1 139 ? 21.067 19.854 20.422 1.00 17.62 139 LYS A N 1
ATOM 1006 C CA . LYS A 1 139 ? 21.455 21.268 20.414 1.00 17.94 139 LYS A CA 1
ATOM 1007 C C . LYS A 1 139 ? 20.287 22.198 20.077 1.00 18.88 139 LYS A C 1
ATOM 1008 O O . LYS A 1 139 ? 20.045 23.153 20.802 1.00 19.17 139 LYS A O 1
ATOM 1014 N N . ARG A 1 140 ? 19.558 21.921 18.997 1.00 20.08 140 ARG A N 1
ATOM 1015 C CA . ARG A 1 140 ? 18.448 22.797 18.610 1.00 21.52 140 ARG A CA 1
ATOM 1016 C C . ARG A 1 140 ? 17.421 22.970 19.740 1.00 22.25 140 ARG A C 1
ATOM 1017 O O . ARG A 1 140 ? 17.234 24.082 20.234 1.00 22.07 140 ARG A O 1
ATOM 1025 N N . GLU A 1 141 ? 16.789 21.878 20.164 1.00 23.35 141 GLU A N 1
ATOM 1026 C CA . GLU A 1 141 ? 15.773 21.962 21.213 1.00 25.03 141 GLU A CA 1
ATOM 1027 C C . GLU A 1 141 ? 16.291 22.598 22.489 1.00 25.13 141 GLU A C 1
ATOM 1028 O O . GLU A 1 141 ? 15.596 23.410 23.093 1.00 25.43 141 GLU A O 1
ATOM 1034 N N . LEU A 1 142 ? 17.495 22.212 22.907 1.00 25.64 142 LEU A N 1
ATOM 1035 C CA . LEU A 1 142 ? 18.085 22.766 24.123 1.00 25.67 142 LEU A CA 1
ATOM 1036 C C . LEU A 1 142 ? 18.388 24.250 24.024 1.00 25.78 142 LEU A C 1
ATOM 1037 O O . LEU A 1 142 ? 18.220 24.964 25.005 1.00 26.31 142 LEU A O 1
ATOM 1042 N N . THR A 1 143 ? 18.821 24.726 22.858 1.00 26.20 143 THR A N 1
ATOM 1043 C CA . THR A 1 143 ? 19.051 26.177 22.692 1.00 26.59 143 THR A CA 1
ATOM 1044 C C . THR A 1 143 ? 17.707 26.922 22.662 1.00 25.74 143 THR A C 1
ATOM 1045 O O . THR A 1 143 ? 17.525 27.917 23.369 1.00 25.35 143 THR A O 1
ATOM 1049 N N . LEU A 1 144 ? 16.757 26.409 21.885 1.00 25.26 144 LEU A N 1
ATOM 1050 C CA . LEU A 1 144 ? 15.391 26.948 21.891 1.00 24.88 144 LEU A CA 1
ATOM 1051 C C . LEU A 1 144 ? 14.768 26.954 23.305 1.00 24.70 144 LEU A C 1
ATOM 1052 O O . LEU A 1 144 ? 14.022 27.868 23.656 1.00 24.20 144 LEU A O 1
ATOM 1057 N N . ALA A 1 145 ? 15.106 25.950 24.117 1.00 24.74 145 ALA A N 1
ATOM 1058 C CA . ALA A 1 145 ? 14.563 25.827 25.478 1.00 24.76 145 ALA A CA 1
ATOM 1059 C C . ALA A 1 145 ? 15.218 26.777 26.493 1.00 24.96 145 ALA A C 1
ATOM 1060 O O . ALA A 1 145 ? 14.827 26.804 27.658 1.00 25.25 145 ALA A O 1
ATOM 1062 N N . GLY A 1 146 ? 16.216 27.541 26.045 1.00 25.15 146 GLY A N 1
ATOM 1063 C CA . GLY A 1 146 ? 16.831 28.602 26.842 1.00 24.98 146 GLY A CA 1
ATOM 1064 C C . GLY A 1 146 ? 18.134 28.193 27.498 1.00 25.46 146 GLY A C 1
ATOM 1065 O O . GLY A 1 146 ? 18.603 28.878 28.418 1.00 24.97 146 GLY A O 1
ATOM 1066 N N . ALA A 1 147 ? 18.704 27.067 27.052 1.00 25.35 147 ALA A N 1
ATOM 1067 C CA . ALA A 1 147 ? 19.969 26.577 27.590 1.00 25.82 147 ALA A CA 1
ATOM 1068 C C . ALA A 1 147 ? 21.166 27.392 27.113 1.00 26.33 147 ALA A C 1
ATOM 1069 O O . ALA A 1 147 ? 21.153 27.983 26.024 1.00 26.20 147 ALA A O 1
ATOM 1071 N N . GLN A 1 148 ? 22.199 27.427 27.949 1.00 27.02 148 GLN A N 1
ATOM 1072 C CA . GLN A 1 148 ? 23.507 27.906 27.535 1.00 27.46 148 GLN A CA 1
ATOM 1073 C C . GLN A 1 148 ? 24.289 26.674 27.094 1.00 27.36 148 GLN A C 1
ATOM 1074 O O . GLN A 1 148 ? 25.068 26.108 27.870 1.00 27.24 148 GLN A O 1
ATOM 1080 N N . TRP A 1 149 ? 24.055 26.266 25.846 1.00 27.33 149 TRP A N 1
ATOM 1081 C CA . TRP A 1 149 ? 24.549 25.002 25.317 1.00 27.60 149 TRP A CA 1
ATOM 1082 C C . TRP A 1 149 ? 25.988 25.147 24.857 1.00 27.66 149 TRP A C 1
ATOM 1083 O O . TRP A 1 149 ? 26.311 26.081 24.118 1.00 27.96 149 TRP A O 1
ATOM 1094 N N . VAL A 1 150 ? 26.832 24.200 25.273 1.00 27.80 150 VAL A N 1
ATOM 1095 C CA . VAL A 1 150 ? 28.242 24.129 24.846 1.00 27.89 150 VAL A CA 1
ATOM 1096 C C . VAL A 1 150 ? 28.595 22.706 24.373 1.00 28.13 150 VAL A C 1
ATOM 1097 O O . VAL A 1 150 ? 27.946 21.735 24.770 1.00 27.71 150 VAL A O 1
ATOM 1101 N N . ASP A 1 151 ? 29.612 22.603 23.514 1.00 28.42 151 ASP A N 1
ATOM 1102 C CA . ASP A 1 151 ? 30.142 21.319 23.054 1.00 28.66 151 ASP A CA 1
ATOM 1103 C C . ASP A 1 151 ? 31.412 21.003 23.848 1.00 28.71 151 ASP A C 1
ATOM 1104 O O . ASP A 1 151 ? 32.521 21.343 23.428 1.00 28.99 151 ASP A O 1
ATOM 1109 N N . GLU A 1 152 ? 31.231 20.366 25.004 1.00 28.81 152 GLU A N 1
ATOM 1110 C CA . GLU A 1 152 ? 32.334 20.002 25.909 1.00 28.98 152 GLU A CA 1
ATOM 1111 C C . GLU A 1 152 ? 32.100 18.615 26.515 1.00 28.79 152 GLU A C 1
ATOM 1112 O O . GLU A 1 152 ? 30.942 18.227 26.739 1.00 29.02 152 GLU A O 1
ATOM 1118 N N . GLU A 1 153 ? 33.177 17.880 26.798 1.00 28.85 153 GLU A N 1
ATOM 1119 C CA . GLU A 1 153 ? 33.061 16.476 27.247 1.00 29.16 153 GLU A CA 1
ATOM 1120 C C . GLU A 1 153 ? 32.283 16.340 28.555 1.00 29.36 153 GLU A C 1
ATOM 1121 O O . GLU A 1 153 ? 31.496 15.400 28.720 1.00 29.42 153 GLU A O 1
ATOM 1127 N N . CYS A 1 154 ? 32.457 17.299 29.458 1.00 29.72 154 CYS A N 1
ATOM 1128 C CA . CYS A 1 154 ? 31.694 17.295 30.700 1.00 29.97 154 CYS A CA 1
ATOM 1129 C C . CYS A 1 154 ? 31.429 18.710 31.220 1.00 29.95 154 CYS A C 1
ATOM 1130 O O . CYS A 1 154 ? 32.355 19.501 31.377 1.00 30.01 154 CYS A O 1
ATOM 1133 N N . VAL A 1 155 ? 30.156 19.010 31.475 1.00 29.80 155 VAL A N 1
ATOM 1134 C CA . VAL A 1 155 ? 29.703 20.315 31.981 1.00 29.69 155 VAL A CA 1
ATOM 1135 C C . VAL A 1 155 ? 28.903 20.137 33.276 1.00 29.49 155 VAL A C 1
ATOM 1136 O O . VAL A 1 155 ? 27.989 19.307 33.343 1.00 28.76 155 VAL A O 1
ATOM 1140 N N . THR A 1 156 ? 29.246 20.938 34.287 1.00 29.46 156 THR A N 1
ATOM 1141 C CA . THR A 1 156 ? 28.521 20.971 35.553 1.00 29.21 156 THR A CA 1
ATOM 1142 C C . THR A 1 156 ? 28.050 22.395 35.829 1.00 29.34 156 THR A C 1
ATOM 1143 O O . THR A 1 156 ? 28.856 23.331 35.848 1.00 29.66 156 THR A O 1
ATOM 1147 N N . ASP A 1 157 ? 26.739 22.548 36.024 1.00 28.98 157 ASP A N 1
ATOM 1148 C CA . ASP A 1 157 ? 26.132 23.825 36.415 1.00 28.62 157 ASP A CA 1
ATOM 1149 C C . ASP A 1 157 ? 24.953 23.546 37.347 1.00 27.92 157 ASP A C 1
ATOM 1150 O O . ASP A 1 157 ? 24.080 22.756 37.003 1.00 27.90 157 ASP A O 1
ATOM 1155 N N . LYS A 1 158 ? 24.931 24.187 38.520 1.00 27.57 158 LYS A N 1
ATOM 1156 C CA . LYS A 1 158 ? 23.806 24.049 39.477 1.00 27.63 158 LYS A CA 1
ATOM 1157 C C . LYS A 1 158 ? 23.556 22.586 39.887 1.00 27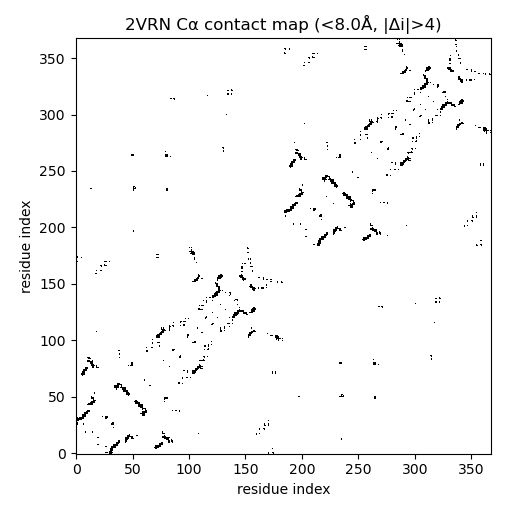.21 158 LYS A C 1
ATOM 1158 O O . LYS A 1 158 ? 22.396 22.161 40.044 1.00 26.76 158 LYS A O 1
ATOM 1164 N N . GLY A 1 159 ? 24.639 21.824 40.030 1.00 26.62 159 GLY A N 1
ATOM 1165 C CA . GLY A 1 159 ? 24.572 20.407 40.387 1.00 26.01 159 GLY A CA 1
ATOM 1166 C C . GLY A 1 159 ? 24.013 19.504 39.300 1.00 25.85 159 GLY A C 1
ATOM 1167 O O . GLY A 1 159 ? 23.600 18.374 39.583 1.00 26.22 159 GLY A O 1
ATOM 1168 N N . VAL A 1 160 ? 24.000 19.995 38.062 1.00 25.11 160 VAL A N 1
ATOM 1169 C CA . VAL A 1 160 ? 23.578 19.205 36.923 1.00 24.69 160 VAL A CA 1
ATOM 1170 C C . VAL A 1 160 ? 24.785 18.888 36.038 1.00 25.01 160 VAL A C 1
ATOM 1171 O O . VAL A 1 160 ? 25.419 19.793 35.480 1.00 25.37 160 VAL A O 1
ATOM 1175 N N . VAL A 1 161 ? 25.111 17.604 35.944 1.00 24.33 161 VAL A N 1
ATOM 1176 C CA . VAL A 1 161 ? 26.233 17.150 35.126 1.00 24.53 161 VAL A CA 1
ATOM 1177 C C . VAL A 1 161 ? 25.727 16.595 33.802 1.00 24.18 161 VAL A C 1
ATOM 1178 O O . VAL A 1 161 ? 24.883 15.703 33.771 1.00 25.01 161 VAL A O 1
ATOM 1182 N N . THR A 1 162 ? 26.282 17.099 32.711 1.00 24.63 162 THR A N 1
ATOM 1183 C CA . THR A 1 162 ? 25.959 16.592 31.388 1.00 24.55 162 THR A CA 1
ATOM 1184 C C . THR A 1 162 ? 27.205 16.242 30.572 1.00 24.89 162 THR A C 1
ATOM 1185 O O . THR A 1 162 ? 28.260 16.846 30.735 1.00 25.09 162 THR A O 1
ATOM 1189 N N . SER A 1 163 ? 27.055 15.250 29.702 1.00 24.83 163 SER A N 1
ATOM 1190 C CA . SER A 1 163 ? 28.088 14.842 28.742 1.00 25.02 163 SER A CA 1
ATOM 1191 C C . SER A 1 163 ? 27.407 14.471 27.418 1.00 24.37 163 SER A C 1
ATOM 1192 O O . SER A 1 163 ? 26.180 14.309 27.369 1.00 23.50 163 SER A O 1
ATOM 1195 N N . ARG A 1 164 ? 28.214 14.326 26.370 1.00 23.99 164 ARG A N 1
ATOM 1196 C CA . ARG A 1 164 ? 27.737 14.223 24.985 1.00 23.92 164 ARG A CA 1
ATOM 1197 C C . ARG A 1 164 ? 27.564 12.807 24.442 1.00 24.31 164 ARG A C 1
ATOM 1198 O O . ARG A 1 164 ? 26.681 12.571 23.609 1.00 24.48 164 ARG A O 1
ATOM 1206 N N . LYS A 1 165 ? 28.411 11.879 24.896 1.00 24.52 165 LYS A N 1
ATOM 1207 C CA . LYS A 1 165 ? 28.605 10.585 24.228 1.00 24.34 165 LYS A CA 1
ATOM 1208 C C . LYS A 1 165 ? 29.379 9.573 25.101 1.00 24.61 165 LYS A C 1
ATOM 1209 O O . LYS A 1 165 ? 29.952 9.952 26.120 1.00 25.08 165 LYS A O 1
ATOM 1213 N N . PRO A 1 166 ? 29.357 8.270 24.728 1.00 24.67 166 PRO A N 1
ATOM 1214 C CA . PRO A 1 166 ? 30.102 7.243 25.468 1.00 24.25 166 PRO A CA 1
ATOM 1215 C C . PRO A 1 166 ? 31.581 7.560 25.729 1.00 23.98 166 PRO A C 1
ATOM 1216 O O . PRO A 1 166 ? 32.090 7.223 26.793 1.00 24.25 166 PRO A O 1
ATOM 1220 N N . ASP A 1 167 ? 32.256 8.221 24.794 1.00 23.39 167 ASP A N 1
ATOM 1221 C CA . ASP A 1 167 ? 33.680 8.536 24.980 1.00 22.85 167 ASP A CA 1
ATOM 1222 C C . ASP A 1 167 ? 33.913 9.600 26.046 1.00 22.94 167 ASP A C 1
ATOM 1223 O O . ASP A 1 167 ? 35.048 9.785 26.483 1.00 22.84 167 ASP A O 1
ATOM 1228 N N . ASP A 1 168 ? 32.837 10.280 26.477 1.00 22.61 168 ASP A N 1
ATOM 1229 C CA . ASP A 1 168 ? 32.923 11.258 27.568 1.00 22.22 168 ASP A CA 1
ATOM 1230 C C . ASP A 1 168 ? 32.826 10.612 28.948 1.00 21.87 168 ASP A C 1
ATOM 1231 O O . ASP A 1 168 ? 32.966 11.301 29.968 1.00 21.90 168 ASP A O 1
ATOM 1236 N N . LEU A 1 169 ? 32.577 9.304 28.971 1.00 21.33 169 LEU A N 1
ATOM 1237 C CA . LEU A 1 169 ? 32.298 8.564 30.200 1.00 21.03 169 LEU A CA 1
ATOM 1238 C C . LEU A 1 169 ? 33.375 8.669 31.279 1.00 21.47 169 LEU A C 1
ATOM 1239 O O . LEU A 1 169 ? 33.035 8.926 32.434 1.00 22.00 169 LEU A O 1
ATOM 1244 N N . PRO A 1 170 ? 34.674 8.488 30.918 1.00 21.51 170 PRO A N 1
ATOM 1245 C CA . PRO A 1 170 ? 35.736 8.702 31.907 1.00 21.75 170 PRO A CA 1
ATOM 1246 C C . PRO A 1 170 ? 35.647 10.046 32.644 1.00 22.00 170 PRO A C 1
ATOM 1247 O O . PRO A 1 170 ? 35.810 10.078 33.867 1.00 22.94 170 PRO A O 1
ATOM 1251 N N . ALA A 1 171 ? 35.382 11.134 31.921 1.00 21.47 171 ALA A N 1
ATOM 1252 C CA . ALA A 1 171 ? 35.249 12.452 32.537 1.00 21.68 171 ALA A CA 1
ATOM 1253 C C . ALA A 1 171 ? 33.902 12.642 33.246 1.00 21.73 171 ALA A C 1
ATOM 1254 O O . ALA A 1 171 ? 33.817 13.339 34.257 1.00 21.35 171 ALA A O 1
ATOM 1256 N N . PHE A 1 172 ? 32.857 12.017 32.706 1.00 22.05 172 PHE A N 1
ATOM 1257 C CA . PHE A 1 172 ? 31.487 12.093 33.265 1.00 21.95 172 PHE A CA 1
ATOM 1258 C C . PHE A 1 172 ? 31.423 11.322 34.582 1.00 22.34 172 PHE A C 1
ATOM 1259 O O . PHE A 1 172 ? 30.940 11.836 35.576 1.00 22.93 172 PHE A O 1
ATOM 1267 N N . ASN A 1 173 ? 31.934 10.093 34.576 1.00 23.34 173 ASN A N 1
ATOM 1268 C CA . ASN A 1 173 ? 32.001 9.246 35.771 1.00 24.59 173 ASN A CA 1
ATOM 1269 C C . ASN A 1 173 ? 32.706 9.890 36.966 1.00 25.35 173 ASN A C 1
ATOM 1270 O O . ASN A 1 173 ? 32.253 9.741 38.099 1.00 25.97 173 ASN A O 1
ATOM 1275 N N . LYS A 1 174 ? 33.816 10.589 36.714 1.00 26.47 174 LYS A N 1
ATOM 1276 C CA . LYS A 1 174 ? 34.530 11.330 37.770 1.00 27.03 174 LYS A CA 1
ATOM 1277 C C . LYS A 1 174 ? 33.693 12.481 38.300 1.00 27.43 174 LYS A C 1
ATOM 1278 O O . LYS A 1 174 ? 33.590 12.676 39.509 1.00 27.94 174 LYS A O 1
ATOM 1284 N N . LYS A 1 175 ? 33.098 13.244 37.388 1.00 27.68 175 LYS A N 1
ATOM 1285 C CA . LYS A 1 175 ? 32.292 14.394 37.763 1.00 28.11 175 LYS A CA 1
ATOM 1286 C C . LYS A 1 175 ? 30.993 14.018 38.468 1.00 28.54 175 LYS A C 1
ATOM 1287 O O . LYS A 1 175 ? 30.571 14.713 39.384 1.00 29.42 175 LYS A O 1
ATOM 1290 N N . ILE A 1 176 ? 30.348 12.929 38.052 1.00 29.16 176 ILE A N 1
ATOM 1291 C CA . ILE A 1 176 ? 29.081 12.556 38.690 1.00 29.23 176 ILE A CA 1
ATOM 1292 C C . ILE A 1 176 ? 29.304 12.140 40.141 1.00 29.71 176 ILE A C 1
ATOM 1293 O O . ILE A 1 176 ? 28.504 12.467 41.007 1.00 30.31 176 ILE A O 1
ATOM 1298 N N . VAL A 1 177 ? 30.419 11.450 40.389 1.00 30.08 177 VAL A N 1
ATOM 1299 C CA . VAL A 1 177 ? 30.822 11.020 41.726 1.00 30.11 177 VAL A CA 1
ATOM 1300 C C . VAL A 1 177 ? 31.136 12.221 42.625 1.00 30.42 177 VAL A C 1
ATOM 1301 O O . VAL A 1 177 ? 30.695 12.250 43.773 1.00 30.90 177 VAL A O 1
ATOM 1305 N N . GLU A 1 178 ? 31.867 13.213 42.107 1.00 30.72 178 GLU A N 1
ATOM 1306 C CA . GLU A 1 178 ? 32.100 14.474 42.842 1.00 30.79 178 GLU A CA 1
ATOM 1307 C C . GLU A 1 178 ? 30.790 15.156 43.252 1.00 30.86 178 GLU A C 1
ATOM 1308 O O . GLU A 1 178 ? 30.639 15.598 44.394 1.00 31.32 178 GLU A O 1
ATOM 1314 N N . GLU A 1 179 ? 29.848 15.242 42.317 1.00 30.94 179 GLU A N 1
ATOM 1315 C CA . GLU A 1 179 ? 28.575 15.928 42.573 1.00 30.80 179 GLU A CA 1
ATOM 1316 C C . GLU A 1 179 ? 27.614 15.147 43.479 1.00 30.70 179 GLU A C 1
ATOM 1317 O O . GLU A 1 179 ? 27.007 15.731 44.369 1.00 30.93 179 GLU A O 1
ATOM 1323 N N . PHE A 1 180 ? 27.483 13.838 43.258 1.00 30.90 180 PHE A N 1
ATOM 1324 C CA . PHE A 1 180 ? 26.694 12.997 44.161 1.00 31.09 180 PHE A CA 1
ATOM 1325 C C . PHE A 1 180 ? 27.236 13.034 45.597 1.00 30.95 180 PHE A C 1
ATOM 1326 O O . PHE A 1 180 ? 26.462 12.978 46.551 1.00 30.97 180 PHE A O 1
ATOM 1334 N N . ALA A 1 181 ? 28.559 13.137 45.741 1.00 30.73 181 ALA A N 1
ATOM 1335 C CA . ALA A 1 181 ? 29.185 13.237 47.054 1.00 30.67 181 ALA A CA 1
ATOM 1336 C C . ALA A 1 181 ? 28.953 14.591 47.734 1.00 30.65 181 ALA A C 1
ATOM 1337 O O . ALA A 1 181 ? 28.841 14.659 48.972 1.00 30.90 181 ALA A O 1
ATOM 1339 N N . GLU A 1 182 ? 28.893 15.671 46.955 1.00 30.44 182 GLU A N 1
ATOM 1340 C CA . GLU A 1 182 ? 28.689 17.001 47.577 1.00 30.50 182 GLU A CA 1
ATOM 1341 C C . GLU A 1 182 ? 27.238 17.227 48.058 1.00 30.04 182 GLU A C 1
ATOM 1342 O O . GLU A 1 182 ? 27.001 17.990 48.991 1.00 30.66 182 GLU A O 1
ATOM 1348 N N . GLY A 1 183 ? 26.292 16.521 47.448 1.00 30.04 183 GLY A N 1
ATOM 1349 C CA . GLY A 1 183 ? 24.934 16.378 47.981 1.00 29.81 183 GLY A CA 1
ATOM 1350 C C . GLY A 1 183 ? 23.871 17.369 47.529 1.00 29.77 183 GLY A C 1
ATOM 1351 O O . GLY A 1 183 ? 23.636 17.562 46.336 1.00 29.58 183 GLY A O 1
ATOM 1352 N N . ASP A 1 184 ? 23.222 17.981 48.513 1.00 29.59 184 ASP A N 1
ATOM 1353 C CA . ASP A 1 184 ? 22.146 18.946 48.306 1.00 29.69 184 ASP A CA 1
ATOM 1354 C C . ASP A 1 184 ? 22.663 20.241 47.671 1.00 29.28 184 ASP A C 1
ATOM 1355 O O . ASP A 1 184 ? 23.483 20.937 48.259 1.00 29.36 184 ASP A O 1
ATOM 1360 N N . HIS A 1 185 ? 22.168 20.541 46.469 1.00 29.09 185 HIS A N 1
ATOM 1361 C CA . HIS A 1 185 ? 22.506 21.76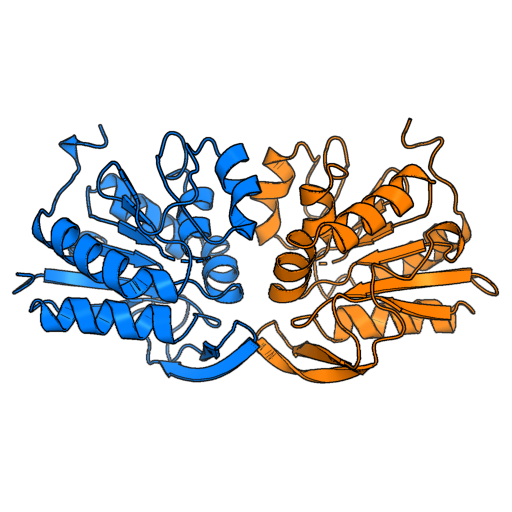5 45.727 1.00 28.61 185 HIS A CA 1
ATOM 1362 C C . HIS A 1 185 ? 21.358 22.780 45.707 1.00 28.59 185 HIS A C 1
ATOM 1363 O O . HIS A 1 185 ? 21.284 23.624 44.808 1.00 28.52 185 HIS A O 1
ATOM 1370 N N . SER A 1 186 ? 20.456 22.699 46.684 1.00 28.69 186 SER A N 1
ATOM 1371 C CA . SER A 1 186 ? 19.309 23.609 46.744 1.00 29.08 186 SER A CA 1
ATOM 1372 C C . SER A 1 186 ? 19.734 25.074 46.672 1.00 29.51 186 SER A C 1
ATOM 1373 O O . SER A 1 186 ? 19.103 25.876 45.975 1.00 29.27 186 SER A O 1
ATOM 1376 N N . SER A 1 187 ? 20.799 25.420 47.400 1.00 30.00 187 SER A N 1
ATOM 1377 C CA . SER A 1 187 ? 21.242 26.823 47.512 1.00 30.44 187 SER A CA 1
ATOM 1378 C C . SER A 1 187 ? 21.809 27.376 46.199 1.00 30.56 187 SER A C 1
ATOM 1379 O O . SER A 1 187 ? 21.829 28.586 45.988 1.00 30.70 187 SER A O 1
ATOM 1382 N N . ARG A 1 188 ? 22.243 26.480 45.314 1.00 30.86 188 ARG A N 1
ATOM 1383 C CA . ARG A 1 188 ? 22.772 26.868 44.012 1.00 31.20 188 ARG A CA 1
ATOM 1384 C C . ARG A 1 188 ? 21.695 26.924 42.915 1.00 31.38 188 ARG A C 1
ATOM 1385 O O . ARG A 1 188 ? 22.016 27.186 41.753 1.00 31.42 188 ARG A O 1
ATOM 1387 N N . ARG A 1 189 ? 20.431 26.693 43.298 1.00 31.58 189 ARG A N 1
ATOM 1388 C CA . ARG A 1 189 ? 19.288 26.622 42.360 1.00 31.71 189 ARG A CA 1
ATOM 1389 C C . ARG A 1 189 ? 18.175 27.623 42.677 1.00 32.27 189 ARG A C 1
ATOM 1390 O O . ARG A 1 189 ? 17.136 27.631 42.007 1.00 32.73 189 ARG A O 1
ATOM 1398 N N . LYS A 1 190 ? 18.400 28.465 43.688 1.00 32.87 190 LYS A N 1
ATOM 1399 C CA . LYS A 1 190 ? 17.383 29.368 44.248 1.00 33.18 190 LYS A CA 1
ATOM 1400 C C . LYS A 1 190 ? 16.676 30.254 43.211 1.00 33.59 190 LYS A C 1
ATOM 1401 O O . LYS A 1 190 ? 17.313 30.918 42.389 1.00 34.05 190 LYS A O 1
ATOM 1403 N N . ASP B 1 6 ? -3.366 9.015 -8.187 1.00 25.87 6 ASP B N 1
ATOM 1404 C CA . ASP B 1 6 ? -3.429 9.704 -9.515 1.00 25.52 6 ASP B CA 1
ATOM 1405 C C . ASP B 1 6 ? -2.017 10.139 -9.940 1.00 24.86 6 ASP B C 1
ATOM 1406 O O . ASP B 1 6 ? -1.818 11.208 -10.524 1.00 24.84 6 ASP B O 1
ATOM 1411 N N . LEU B 1 7 ? -1.054 9.258 -9.681 1.00 23.99 7 LEU B N 1
ATOM 1412 C CA . LEU B 1 7 ? 0.362 9.614 -9.593 1.00 23.34 7 LEU B CA 1
ATOM 1413 C C . LEU B 1 7 ? 1.277 9.083 -10.699 1.00 23.07 7 LEU B C 1
ATOM 1414 O O . LEU B 1 7 ? 2.498 9.183 -10.581 1.00 23.02 7 LEU B O 1
ATOM 1419 N N . THR B 1 8 ? 0.713 8.532 -11.771 1.00 23.09 8 THR B N 1
ATOM 1420 C CA . THR B 1 8 ? 1.548 8.012 -12.866 1.00 22.92 8 THR B CA 1
ATOM 1421 C C . THR B 1 8 ? 2.524 9.082 -13.362 1.00 22.55 8 THR B C 1
ATOM 1422 O O . THR B 1 8 ? 2.132 10.223 -13.607 1.00 22.58 8 THR B O 1
ATOM 1426 N N . GLY B 1 9 ? 3.800 8.720 -13.464 1.00 22.08 9 GLY B N 1
ATOM 1427 C CA . GLY B 1 9 ? 4.831 9.663 -13.895 1.00 21.33 9 GLY B CA 1
ATOM 1428 C C . GLY B 1 9 ? 5.353 10.580 -12.798 1.00 21.08 9 GLY B C 1
ATOM 1429 O O . GLY B 1 9 ? 6.141 11.486 -13.076 1.00 20.97 9 GLY B O 1
ATOM 1430 N N . LYS B 1 10 ? 4.917 10.358 -11.556 1.00 20.64 10 LYS B N 1
ATOM 1431 C CA . LYS B 1 10 ? 5.438 11.107 -10.408 1.00 20.39 10 LYS B CA 1
ATOM 1432 C C . LYS B 1 10 ? 6.432 10.244 -9.633 1.00 20.11 10 LYS B C 1
ATOM 1433 O O . LYS B 1 10 ? 6.149 9.085 -9.315 1.00 20.15 10 LYS B O 1
ATOM 1439 N N . LYS B 1 11 ? 7.601 10.806 -9.346 1.00 19.88 11 LYS B N 1
ATOM 1440 C CA . LYS B 1 11 ? 8.640 10.105 -8.584 1.00 19.45 11 LYS B CA 1
ATOM 1441 C C . LYS B 1 11 ? 8.851 10.777 -7.217 1.00 19.11 11 LYS B C 1
ATOM 1442 O O . LYS B 1 11 ? 9.151 11.976 -7.134 1.00 18.91 11 LYS B O 1
ATOM 1448 N N . ILE B 1 12 ? 8.679 9.999 -6.150 1.00 18.56 12 ILE B N 1
ATOM 1449 C CA . ILE B 1 12 ? 8.768 10.521 -4.780 1.00 18.06 12 ILE B CA 1
ATOM 1450 C C . ILE B 1 12 ? 10.049 10.025 -4.104 1.00 17.88 12 ILE B C 1
ATOM 1451 O O . ILE B 1 12 ? 10.297 8.833 -4.038 1.00 18.32 12 ILE B O 1
ATOM 1456 N N . ALA B 1 13 ? 10.874 10.951 -3.628 1.00 18.04 13 ALA B N 1
ATOM 1457 C CA . ALA B 1 13 ? 12.076 10.610 -2.858 1.00 17.77 13 ALA B CA 1
ATOM 1458 C C . ALA B 1 13 ? 11.708 10.295 -1.411 1.00 17.55 13 ALA B C 1
ATOM 1459 O O . ALA B 1 13 ? 10.996 11.054 -0.773 1.00 17.67 13 ALA B O 1
ATOM 1461 N N . ILE B 1 14 ? 12.186 9.165 -0.899 1.00 17.35 14 ILE B N 1
ATOM 1462 C CA . ILE B 1 14 ? 12.011 8.840 0.509 1.00 16.75 14 ILE B CA 1
ATOM 1463 C C . ILE B 1 14 ? 13.367 8.946 1.195 1.00 17.02 14 ILE B C 1
ATOM 1464 O O . ILE B 1 14 ? 14.290 8.197 0.878 1.00 17.20 14 ILE B O 1
ATOM 1469 N N . LEU B 1 15 ? 13.475 9.889 2.128 1.00 17.77 15 LEU B N 1
ATOM 1470 C CA . LEU B 1 15 ? 14.701 10.104 2.891 1.00 17.46 15 LEU B CA 1
ATOM 1471 C C . LEU B 1 15 ? 14.612 9.392 4.238 1.00 17.63 15 LEU B C 1
ATOM 1472 O O . LEU B 1 15 ? 13.758 9.704 5.076 1.00 17.83 15 LEU B O 1
ATOM 1477 N N . ALA B 1 16 ? 15.468 8.392 4.426 1.00 17.45 16 ALA B N 1
ATOM 1478 C CA . ALA B 1 16 ? 15.487 7.647 5.681 1.00 17.52 16 ALA B CA 1
ATOM 1479 C C . ALA B 1 16 ? 16.876 7.081 5.966 1.00 17.38 16 ALA B C 1
ATOM 1480 O O . ALA B 1 16 ? 17.623 6.766 5.036 1.00 17.17 16 ALA B O 1
ATOM 1482 N N . ALA B 1 17 ? 17.219 7.028 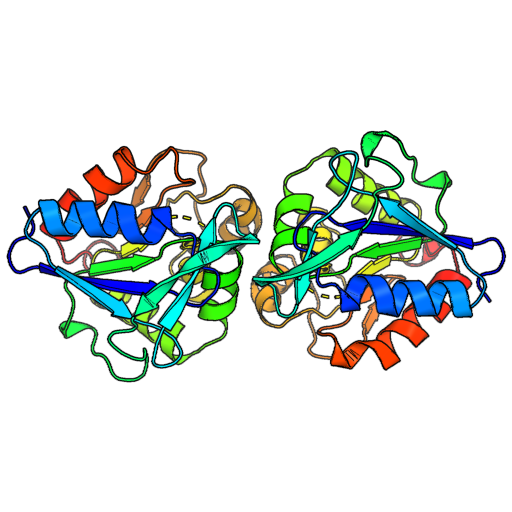7.255 1.00 17.21 17 ALA B N 1
ATOM 1483 C CA . ALA B 1 17 ? 18.439 6.398 7.761 1.00 17.21 17 ALA B CA 1
ATOM 1484 C C . ALA B 1 17 ? 18.104 5.142 8.566 1.00 17.14 17 ALA B C 1
ATOM 1485 O O . ALA B 1 17 ? 16.916 4.828 8.766 1.00 17.54 17 ALA B O 1
ATOM 1487 N N . ASP B 1 18 ? 19.134 4.427 9.031 1.00 16.59 18 ASP B N 1
ATOM 1488 C CA . ASP B 1 18 ? 18.961 3.403 10.071 1.00 16.37 18 ASP B CA 1
ATOM 1489 C C . ASP B 1 18 ? 18.023 3.909 11.187 1.00 16.56 18 ASP B C 1
ATOM 1490 O O . ASP B 1 18 ? 18.060 5.088 11.572 1.00 15.81 18 ASP B O 1
ATOM 1495 N N . GLY B 1 19 ? 17.197 2.998 11.697 1.00 16.77 19 GLY B N 1
ATOM 1496 C CA . GLY B 1 19 ? 16.262 3.301 12.769 1.00 16.93 19 GLY B CA 1
ATOM 1497 C C . GLY B 1 19 ? 14.875 3.655 12.250 1.00 17.29 19 GLY B C 1
ATOM 1498 O O . GLY B 1 19 ? 14.015 4.055 13.035 1.00 17.40 19 GLY B O 1
ATOM 1499 N N . VAL B 1 20 ? 14.661 3.518 10.933 1.00 17.22 20 VAL B N 1
ATOM 1500 C CA . VAL B 1 20 ? 13.372 3.854 10.305 1.00 17.12 20 VAL B CA 1
ATOM 1501 C C . VAL B 1 20 ? 12.244 2.907 10.752 1.00 17.43 20 VAL B C 1
ATOM 1502 O O . VAL B 1 20 ? 12.395 1.685 10.716 1.00 17.05 20 VAL B O 1
ATOM 1506 N N . GLU B 1 21 ? 11.113 3.458 11.186 1.00 17.59 21 GLU B N 1
ATOM 1507 C CA . GLU B 1 21 ? 9.953 2.599 11.452 1.00 17.63 21 GLU B CA 1
ATOM 1508 C C . GLU B 1 21 ? 9.487 1.934 10.153 1.00 17.19 21 GLU B C 1
ATOM 1509 O O . GLU B 1 21 ? 9.169 2.610 9.180 1.00 18.52 21 GLU B O 1
ATOM 1515 N N . GLU B 1 22 ? 9.434 0.612 10.157 1.00 16.70 22 GLU B N 1
ATOM 1516 C CA . GLU B 1 22 ? 9.162 -0.170 8.937 1.00 16.89 22 GLU B CA 1
ATOM 1517 C C . GLU B 1 22 ? 7.856 0.168 8.187 1.00 16.46 22 GLU B C 1
ATOM 1518 O O . GLU B 1 22 ? 7.891 0.422 6.982 1.00 16.17 22 GLU B O 1
ATOM 1524 N N . ILE B 1 23 ? 6.726 0.141 8.898 1.00 16.49 23 ILE B N 1
ATOM 1525 C CA . ILE B 1 23 ? 5.396 0.387 8.309 1.00 16.59 23 ILE B CA 1
ATOM 1526 C C . ILE B 1 23 ? 5.281 1.829 7.735 1.00 17.06 23 ILE B C 1
ATOM 1527 O O . ILE B 1 23 ? 4.615 2.059 6.729 1.00 16.61 23 ILE B O 1
ATOM 1532 N N . GLU B 1 24 ? 5.962 2.787 8.370 1.00 17.32 24 GLU B N 1
ATOM 1533 C CA . GLU B 1 24 ? 5.959 4.173 7.898 1.00 17.71 24 GLU B CA 1
ATOM 1534 C C . GLU B 1 24 ? 6.763 4.370 6.614 1.00 17.71 24 GLU B C 1
ATOM 1535 O O . GLU B 1 24 ? 6.536 5.337 5.902 1.00 17.78 24 GLU B O 1
ATOM 1541 N N . LEU B 1 25 ? 7.698 3.460 6.331 1.00 18.15 25 LEU B N 1
ATOM 1542 C CA . LEU B 1 25 ? 8.338 3.401 5.016 1.00 18.23 25 LEU B CA 1
ATOM 1543 C C . LEU B 1 25 ? 7.503 2.648 3.970 1.00 18.04 25 LEU B C 1
ATOM 1544 O O . LEU B 1 25 ? 7.292 3.147 2.849 1.00 18.22 25 LEU B O 1
ATOM 1549 N N . THR B 1 26 ? 7.070 1.439 4.324 1.00 17.82 26 THR B N 1
ATOM 1550 C CA . THR B 1 26 ? 6.480 0.509 3.362 1.00 17.59 26 THR B CA 1
ATOM 1551 C C . THR B 1 26 ? 5.022 0.820 3.022 1.00 17.45 26 THR B C 1
ATOM 1552 O O . THR B 1 26 ? 4.596 0.585 1.896 1.00 18.29 26 THR B O 1
ATOM 1556 N N . SER B 1 27 ? 4.258 1.325 3.982 1.00 17.23 27 SER B N 1
ATOM 1557 C CA . SER B 1 27 ? 2.836 1.595 3.752 1.00 17.27 27 SER B CA 1
ATOM 1558 C C . SER B 1 27 ? 2.602 2.802 2.826 1.00 16.98 27 SER B C 1
ATOM 1559 O O . SER B 1 27 ? 1.857 2.679 1.850 1.00 16.63 27 SER B O 1
ATOM 1562 N N . PRO B 1 28 ? 3.237 3.962 3.119 1.00 17.36 28 PRO B N 1
ATOM 1563 C CA . PRO B 1 28 ? 3.142 5.091 2.182 1.00 18.16 28 PRO B CA 1
ATOM 1564 C C . PRO B 1 28 ? 3.733 4.803 0.817 1.00 18.59 28 PRO B C 1
ATOM 1565 O O . PRO B 1 28 ? 3.167 5.233 -0.175 1.00 19.41 28 PRO B O 1
ATOM 1569 N N . ARG B 1 29 ? 4.836 4.055 0.759 1.00 19.03 29 ARG B N 1
ATOM 1570 C CA . ARG B 1 29 ? 5.412 3.623 -0.523 1.00 18.83 29 ARG B CA 1
ATOM 1571 C C . ARG B 1 29 ? 4.436 2.788 -1.352 1.00 18.47 29 ARG B C 1
ATOM 1572 O O . ARG B 1 29 ? 4.343 2.976 -2.558 1.00 18.64 29 ARG B O 1
ATOM 1580 N N . ALA B 1 30 ? 3.726 1.863 -0.705 1.00 18.14 30 ALA B N 1
ATOM 1581 C CA . ALA B 1 30 ? 2.729 1.031 -1.386 1.00 17.86 30 ALA B CA 1
ATOM 1582 C C . ALA B 1 30 ? 1.540 1.835 -1.900 1.00 17.70 30 ALA B C 1
ATOM 1583 O O . ALA B 1 30 ? 0.989 1.508 -2.947 1.00 17.66 30 ALA B O 1
ATOM 1585 N N . ALA B 1 31 ? 1.151 2.880 -1.166 1.00 17.99 31 ALA B N 1
ATOM 1586 C CA . ALA B 1 31 ? 0.039 3.762 -1.563 1.00 17.88 31 ALA B CA 1
ATOM 1587 C C . ALA B 1 31 ? 0.427 4.634 -2.759 1.00 18.15 31 ALA B C 1
ATOM 1588 O O . ALA B 1 31 ? -0.397 4.896 -3.655 1.00 18.32 31 ALA B O 1
ATOM 1590 N N . ILE B 1 32 ? 1.684 5.081 -2.771 1.00 18.31 32 ILE B N 1
ATOM 1591 C CA . ILE B 1 32 ? 2.225 5.823 -3.912 1.00 18.20 32 ILE B CA 1
ATOM 1592 C C . ILE B 1 32 ? 2.265 4.937 -5.158 1.00 18.46 32 ILE B C 1
ATOM 1593 O O . ILE B 1 32 ? 1.862 5.375 -6.244 1.00 18.49 32 ILE B O 1
ATOM 1598 N N . GLU B 1 33 ? 2.751 3.704 -4.994 1.00 18.45 33 GLU B N 1
ATOM 1599 C CA . GLU B 1 33 ? 2.869 2.751 -6.111 1.00 18.99 33 GLU B CA 1
ATOM 1600 C C . GLU B 1 33 ? 1.497 2.307 -6.615 1.00 18.37 33 GLU B C 1
ATOM 1601 O O . GLU B 1 33 ? 1.280 2.232 -7.817 1.00 18.45 33 GLU B O 1
ATOM 1607 N N . ALA B 1 34 ? 0.570 2.049 -5.692 1.00 18.18 34 ALA B N 1
ATOM 1608 C CA . ALA B 1 34 ? -0.837 1.806 -6.045 1.00 17.95 34 ALA B CA 1
ATOM 1609 C C . ALA B 1 34 ? -1.478 2.957 -6.854 1.00 17.80 34 ALA B C 1
ATOM 1610 O O . ALA B 1 34 ? -2.318 2.715 -7.725 1.00 17.32 34 ALA B O 1
ATOM 1612 N N . ALA B 1 35 ? -1.069 4.196 -6.566 1.00 17.82 35 ALA B N 1
ATOM 1613 C CA . ALA B 1 35 ? -1.539 5.386 -7.291 1.00 17.59 35 ALA B CA 1
ATOM 1614 C C . ALA B 1 35 ? -0.876 5.573 -8.671 1.00 17.76 35 ALA B C 1
ATOM 1615 O O . ALA B 1 35 ? -1.194 6.517 -9.397 1.00 17.30 35 ALA B O 1
ATOM 1617 N N . GLY B 1 36 ? 0.044 4.677 -9.020 1.00 17.84 36 GLY B N 1
ATOM 1618 C CA . GLY B 1 36 ? 0.746 4.743 -10.299 1.00 18.14 36 GLY B CA 1
ATOM 1619 C C . GLY B 1 36 ? 2.114 5.394 -10.212 1.00 18.39 36 GLY B C 1
ATOM 1620 O O . GLY B 1 36 ? 2.850 5.418 -11.195 1.00 18.16 36 GLY B O 1
ATOM 1621 N N . GLY B 1 37 ? 2.455 5.923 -9.040 1.00 18.32 37 GLY B N 1
ATOM 1622 C CA . GLY B 1 37 ? 3.726 6.624 -8.846 1.00 18.88 37 GLY B CA 1
ATOM 1623 C C . GLY B 1 37 ? 4.884 5.684 -8.573 1.00 19.21 37 GLY B C 1
ATOM 1624 O O . GLY B 1 37 ? 4.695 4.475 -8.464 1.00 19.34 37 GLY B O 1
ATOM 1625 N N . THR B 1 38 ? 6.090 6.241 -8.481 1.00 19.38 38 THR B N 1
ATOM 1626 C CA . THR B 1 38 ? 7.291 5.460 -8.147 1.00 19.39 38 THR B CA 1
ATOM 1627 C C . THR B 1 38 ? 8.041 6.153 -7.008 1.00 19.57 38 THR B C 1
ATOM 1628 O O . THR B 1 38 ? 7.861 7.347 -6.773 1.00 19.35 38 THR B O 1
ATOM 1632 N N . THR B 1 39 ? 8.869 5.405 -6.290 1.00 19.85 39 THR B N 1
ATOM 1633 C CA . THR B 1 39 ? 9.652 5.993 -5.206 1.00 20.58 39 THR B CA 1
ATOM 1634 C C . THR B 1 39 ? 11.121 5.578 -5.281 1.00 20.73 39 THR B C 1
ATOM 1635 O O . THR B 1 39 ? 11.464 4.567 -5.895 1.00 20.80 39 THR B O 1
ATOM 1639 N N . GLU B 1 40 ? 11.985 6.371 -4.655 1.00 21.01 40 GLU B N 1
ATOM 1640 C CA . GLU B 1 40 ? 13.386 5.984 -4.485 1.00 20.83 40 GLU B CA 1
ATOM 1641 C C . GLU B 1 40 ? 13.795 6.256 -3.033 1.00 20.76 40 GLU B C 1
ATOM 1642 O O . GLU B 1 40 ? 13.430 7.286 -2.471 1.00 20.77 40 GLU B O 1
ATOM 1648 N N . LEU B 1 41 ? 14.519 5.312 -2.432 1.00 20.77 41 LEU B N 1
ATOM 1649 C CA . LEU B 1 41 ? 15.027 5.452 -1.068 1.00 20.46 41 LEU B CA 1
ATOM 1650 C C . LEU B 1 41 ? 16.358 6.206 -1.068 1.00 20.34 41 LEU B C 1
ATOM 1651 O O . LEU B 1 41 ? 17.346 5.737 -1.630 1.00 20.53 41 LEU B O 1
ATOM 1656 N N . ILE B 1 42 ? 16.354 7.379 -0.430 1.00 20.32 42 ILE B N 1
ATOM 1657 C CA . ILE B 1 42 ? 17.513 8.273 -0.351 1.00 19.96 42 ILE B CA 1
ATOM 1658 C C . ILE B 1 42 ? 18.024 8.225 1.087 1.00 19.48 42 ILE B C 1
ATOM 1659 O O . ILE B 1 42 ? 17.230 8.273 2.015 1.00 18.50 42 ILE B O 1
ATOM 1664 N N . SER B 1 43 ? 19.342 8.123 1.262 1.00 19.27 43 SER B N 1
ATOM 1665 C CA . SER B 1 43 ? 19.938 7.910 2.588 1.00 18.93 43 SER B CA 1
ATOM 1666 C C . SER B 1 43 ? 21.352 8.488 2.713 1.00 19.25 43 SER B C 1
ATOM 1667 O O . SER B 1 43 ? 21.887 9.068 1.768 1.00 18.36 43 SER B O 1
ATOM 1670 N N . LEU B 1 44 ? 21.931 8.308 3.899 1.00 19.64 44 LEU B N 1
ATOM 1671 C CA . LEU B 1 44 ? 23.229 8.862 4.286 1.00 20.03 44 LEU B CA 1
ATOM 1672 C C . LEU B 1 44 ? 24.421 8.085 3.734 1.00 20.16 44 LEU B C 1
ATOM 1673 O O . LEU B 1 44 ? 25.434 8.686 3.377 1.00 20.28 44 LEU B O 1
ATOM 1678 N N . GLU B 1 45 ? 24.297 6.755 3.700 1.00 20.47 45 GLU B N 1
ATOM 1679 C CA . GLU B 1 45 ? 25.339 5.842 3.207 1.00 21.00 45 GLU B CA 1
ATOM 1680 C C . GLU B 1 45 ? 24.745 4.818 2.222 1.00 20.73 45 GLU B C 1
ATOM 1681 O O . GLU B 1 45 ? 23.554 4.509 2.306 1.00 20.57 45 GLU B O 1
ATOM 1687 N N . PRO B 1 46 ? 25.572 4.281 1.295 1.00 20.55 46 PRO B N 1
ATOM 1688 C CA . PRO B 1 46 ? 25.116 3.239 0.357 1.00 20.41 46 PRO B CA 1
ATOM 1689 C C . PRO B 1 46 ? 24.678 1.913 1.015 1.00 20.31 46 PRO B C 1
ATOM 1690 O O . PRO B 1 46 ? 24.845 1.728 2.226 1.00 19.98 46 PRO B O 1
ATOM 1694 N N . GLY B 1 47 ? 24.121 1.007 0.208 1.00 20.16 47 GLY B N 1
ATOM 1695 C CA . GLY B 1 47 ? 23.756 -0.329 0.675 1.00 19.74 47 GLY B CA 1
ATOM 1696 C C . GLY B 1 47 ? 22.328 -0.472 1.167 1.00 19.55 47 GLY B C 1
ATOM 1697 O O . GLY B 1 47 ? 21.379 -0.384 0.385 1.00 19.58 47 GLY B O 1
ATOM 1698 N N . GLU B 1 48 ? 22.178 -0.720 2.466 1.00 19.28 48 GLU B N 1
ATOM 1699 C CA . GLU B 1 48 ? 20.860 -0.894 3.080 1.00 19.21 48 GLU B CA 1
ATOM 1700 C C . GLU B 1 48 ? 20.743 -0.070 4.358 1.00 18.62 48 GLU B C 1
ATOM 1701 O O . GLU B 1 48 ? 21.751 0.310 4.959 1.00 18.95 48 GLU B O 1
ATOM 1707 N N . ILE B 1 49 ? 19.505 0.195 4.763 1.00 17.74 49 ILE B N 1
ATOM 1708 C CA . ILE B 1 49 ? 19.230 0.748 6.078 1.00 17.57 49 ILE B CA 1
ATOM 1709 C C . ILE B 1 49 ? 18.434 -0.263 6.902 1.00 17.63 49 ILE B C 1
ATOM 1710 O O . ILE B 1 49 ? 17.700 -1.080 6.345 1.00 17.75 49 ILE B O 1
ATOM 1715 N N . GLN B 1 50 ? 18.598 -0.207 8.223 1.00 17.62 50 GLN B N 1
ATOM 1716 C CA . GLN B 1 50 ? 17.877 -1.083 9.135 1.00 17.67 50 GLN B CA 1
ATOM 1717 C C . GLN B 1 50 ? 16.510 -0.497 9.537 1.00 17.85 50 GLN B C 1
ATOM 1718 O O . GLN B 1 50 ? 16.440 0.559 10.187 1.00 17.72 50 GLN B O 1
ATOM 1724 N N . SER B 1 51 ? 15.428 -1.175 9.158 1.00 17.84 51 SER B N 1
ATOM 1725 C CA . SER B 1 51 ? 14.111 -0.790 9.682 1.00 18.13 51 SER B CA 1
ATOM 1726 C C . SER B 1 51 ? 13.841 -1.444 11.038 1.00 18.27 51 SER B C 1
ATOM 1727 O O . SER B 1 51 ? 14.422 -2.490 11.365 1.00 18.62 51 SER B O 1
ATOM 1730 N N . MET B 1 52 ? 12.958 -0.814 11.809 1.00 18.13 52 MET B N 1
ATOM 1731 C CA . MET B 1 52 ? 12.585 -1.263 13.138 1.00 18.25 52 MET B CA 1
ATOM 1732 C C . MET B 1 52 ? 11.065 -1.388 13.235 1.00 18.60 52 MET B C 1
ATOM 1733 O O . MET B 1 52 ? 10.327 -0.824 12.423 1.00 18.50 52 MET B O 1
ATOM 1738 N N . LYS B 1 53 ? 10.629 -2.135 14.244 1.00 18.66 53 LYS B N 1
ATOM 1739 C CA . LYS B 1 53 ? 9.237 -2.241 14.665 1.00 19.26 53 LYS B CA 1
ATOM 1740 C C . LYS B 1 53 ? 9.224 -1.665 16.075 1.00 19.17 53 LYS B C 1
ATOM 1741 O O . LYS B 1 53 ? 10.059 -2.045 16.893 1.00 19.00 53 LYS B O 1
ATOM 1747 N N . GLY B 1 54 ? 8.295 -0.754 16.360 1.00 19.81 54 GLY B N 1
ATOM 1748 C CA . GLY B 1 54 ? 8.231 -0.084 17.664 1.00 20.56 54 GLY B CA 1
ATOM 1749 C C . GLY B 1 54 ? 9.561 0.505 18.106 1.00 21.32 54 GLY B C 1
ATOM 1750 O O . GLY B 1 54 ? 9.921 0.413 19.273 1.00 21.03 54 GLY B O 1
ATOM 1751 N N . ASP B 1 55 ? 10.297 1.073 17.152 1.00 22.85 55 ASP B N 1
ATOM 1752 C CA . ASP B 1 55 ? 11.542 1.810 17.400 1.00 24.51 55 ASP B CA 1
ATOM 1753 C C . ASP B 1 55 ? 12.751 0.940 17.741 1.00 25.77 55 ASP B C 1
ATOM 1754 O O . ASP B 1 55 ? 13.869 1.287 17.361 1.00 26.85 55 ASP B O 1
ATOM 1759 N N . ILE B 1 56 ? 12.540 -0.196 18.414 1.00 26.44 56 ILE B N 1
ATOM 1760 C CA . ILE B 1 56 ? 13.663 -0.980 18.952 1.00 26.44 56 ILE B CA 1
ATOM 1761 C C . ILE B 1 56 ? 13.787 -2.467 18.562 1.00 26.42 56 ILE B C 1
ATOM 1762 O O . ILE B 1 56 ? 14.775 -3.116 18.928 1.00 26.27 56 ILE B O 1
ATOM 1767 N N . GLU B 1 57 ? 12.809 -3.007 17.839 1.00 25.85 57 GLU B N 1
ATOM 1768 C CA . GLU B 1 57 ? 12.920 -4.376 17.343 1.00 25.92 57 GLU B CA 1
ATOM 1769 C C . GLU B 1 57 ? 13.333 -4.359 15.875 1.00 24.93 57 GLU B C 1
ATOM 1770 O O . GLU B 1 57 ? 12.535 -3.984 15.021 1.00 24.42 57 GLU B O 1
ATOM 1776 N N . PRO B 1 58 ? 14.586 -4.762 15.579 1.00 24.30 58 PRO B N 1
ATOM 1777 C CA . PRO B 1 58 ? 15.087 -4.745 14.207 1.00 24.04 58 PRO B CA 1
ATOM 1778 C C . PRO B 1 58 ? 14.262 -5.638 13.304 1.00 24.57 58 PRO B C 1
ATOM 1779 O O . PRO B 1 58 ? 14.065 -6.817 13.606 1.00 23.55 58 PRO B O 1
ATOM 1783 N N . GLN B 1 59 ? 13.765 -5.053 12.216 1.00 24.92 59 GLN B N 1
ATOM 1784 C CA . GLN B 1 59 ? 12.984 -5.774 11.236 1.00 25.30 59 GLN B CA 1
ATOM 1785 C C . GLN B 1 59 ? 13.843 -5.969 9.986 1.00 25.65 59 GLN B C 1
ATOM 1786 O O . GLN B 1 59 ? 15.042 -6.263 10.092 1.00 25.64 59 GLN B O 1
ATOM 1792 N N . GLU B 1 60 ? 13.244 -5.771 8.817 1.00 25.95 60 GLU B N 1
ATOM 1793 C CA . GLU B 1 60 ? 13.932 -5.983 7.539 1.00 26.66 60 GLU B CA 1
ATOM 1794 C C . GLU B 1 60 ? 14.872 -4.833 7.186 1.00 26.74 60 GLU B C 1
ATOM 1795 O O . GLU B 1 60 ? 14.671 -3.704 7.628 1.00 26.36 60 GLU B O 1
ATOM 1801 N N . LYS B 1 61 ? 15.894 -5.137 6.394 1.00 26.74 61 LYS B N 1
ATOM 1802 C CA . LYS B 1 61 ? 16.763 -4.118 5.814 1.00 26.96 61 LYS B CA 1
ATOM 1803 C C . LYS B 1 61 ? 16.258 -3.757 4.407 1.00 26.64 61 LYS B C 1
ATOM 1804 O O . LYS B 1 61 ? 15.841 -4.626 3.651 1.00 25.99 61 LYS B O 1
ATOM 1810 N N . TYR B 1 62 ? 16.300 -2.468 4.065 1.00 26.81 62 TYR B N 1
ATOM 1811 C CA . TYR B 1 62 ? 15.829 -1.998 2.752 1.00 26.79 62 TYR B CA 1
ATOM 1812 C C . TYR B 1 62 ? 16.957 -1.369 1.945 1.00 26.88 62 TYR B C 1
ATOM 1813 O O . TYR B 1 62 ? 17.755 -0.596 2.479 1.00 26.78 62 TYR B O 1
ATOM 1822 N N . ARG B 1 63 ? 17.018 -1.694 0.659 1.00 27.14 63 ARG B N 1
ATOM 1823 C CA . ARG B 1 63 ? 18.106 -1.191 -0.176 1.00 27.73 63 ARG B CA 1
ATOM 1824 C C . ARG B 1 63 ? 17.989 0.296 -0.486 1.00 27.74 63 ARG B C 1
ATOM 1825 O O . ARG B 1 63 ? 16.926 0.794 -0.876 1.00 26.96 63 ARG B O 1
ATOM 1833 N N . VAL B 1 64 ? 19.111 0.982 -0.282 1.00 28.42 64 VAL B N 1
ATOM 1834 C CA . VAL B 1 64 ? 19.283 2.388 -0.621 1.00 29.24 64 VAL B CA 1
ATOM 1835 C C . VAL B 1 64 ? 19.460 2.485 -2.131 1.00 29.86 64 VAL B C 1
ATOM 1836 O O . VAL B 1 64 ? 20.138 1.657 -2.728 1.00 30.29 64 VAL B O 1
ATOM 1840 N N . ASP B 1 65 ? 18.818 3.474 -2.743 1.00 30.86 65 ASP B N 1
ATOM 1841 C CA . ASP B 1 65 ? 18.980 3.738 -4.173 1.00 31.75 65 ASP B CA 1
ATOM 1842 C C . ASP B 1 65 ? 20.106 4.747 -4.420 1.00 32.26 65 ASP B C 1
ATOM 1843 O O . ASP B 1 65 ? 20.968 4.530 -5.270 1.00 32.17 65 ASP B O 1
ATOM 1848 N N . HIS B 1 66 ? 20.083 5.845 -3.665 1.00 33.09 66 HIS B N 1
ATOM 1849 C CA . HIS B 1 66 ? 21.032 6.939 -3.827 1.00 33.66 66 HIS B CA 1
ATOM 1850 C C . HIS B 1 66 ? 21.432 7.513 -2.468 1.00 34.15 66 HIS B C 1
ATOM 1851 O O . HIS B 1 66 ? 20.611 7.589 -1.558 1.00 34.57 66 HIS B O 1
ATOM 1858 N N . VAL B 1 67 ? 22.705 7.880 -2.340 1.00 34.85 67 VAL B N 1
ATOM 1859 C CA . VAL B 1 67 ? 23.206 8.705 -1.241 1.00 35.56 67 VAL B CA 1
ATOM 1860 C C . VAL B 1 67 ? 22.648 10.112 -1.467 1.00 36.04 67 VAL B C 1
ATOM 1861 O O . VAL B 1 67 ? 22.391 10.510 -2.610 1.00 36.23 67 VAL B O 1
ATOM 1865 N N . VAL B 1 68 ? 22.477 10.861 -0.385 1.00 36.48 68 VAL B N 1
ATOM 1866 C CA . VAL B 1 68 ? 21.843 12.174 -0.438 1.00 37.38 68 VAL B CA 1
ATOM 1867 C C . VAL B 1 68 ? 22.704 13.208 -1.173 1.00 37.88 68 VAL B C 1
ATOM 1868 O O . VAL B 1 68 ? 22.181 14.120 -1.822 1.00 38.19 68 VAL B O 1
ATOM 1872 N N . SER B 1 69 ? 24.021 13.031 -1.094 1.00 37.96 69 SER B N 1
ATOM 1873 C CA . SER B 1 69 ? 24.976 13.915 -1.741 1.00 38.11 69 SER B CA 1
ATOM 1874 C C . SER B 1 69 ? 25.308 13.418 -3.144 1.00 37.80 69 SER B C 1
ATOM 1875 O O . SER B 1 69 ? 26.471 13.359 -3.521 1.00 37.68 69 SER B O 1
ATOM 1878 N N . GLU B 1 70 ? 24.271 13.057 -3.899 1.00 37.72 70 GLU B N 1
ATOM 1879 C CA . GLU B 1 70 ? 24.414 12.529 -5.258 1.00 37.36 70 GLU B CA 1
ATOM 1880 C C . GLU B 1 70 ? 23.148 12.746 -6.089 1.00 37.21 70 GLU B C 1
ATOM 1881 O O . GLU B 1 70 ? 23.153 12.541 -7.304 1.00 37.35 70 GLU B O 1
ATOM 1883 N N . VAL B 1 71 ? 22.068 13.166 -5.435 1.00 36.94 71 VAL B N 1
ATOM 1884 C CA . VAL B 1 71 ? 20.771 13.293 -6.101 1.00 36.67 71 VAL B CA 1
ATOM 1885 C C . VAL B 1 71 ? 20.312 14.759 -6.261 1.00 36.50 71 VAL B C 1
ATOM 1886 O O . VAL B 1 71 ? 20.741 15.635 -5.510 1.00 36.67 71 VAL B O 1
ATOM 1890 N N . GLN B 1 72 ? 19.448 15.017 -7.243 1.00 36.17 72 GLN B N 1
ATOM 1891 C CA . GLN B 1 72 ? 18.973 16.376 -7.521 1.00 36.05 72 GLN B CA 1
ATOM 1892 C C . GLN B 1 72 ? 17.495 16.557 -7.176 1.00 35.92 72 GLN B C 1
ATOM 1893 O O . GLN B 1 72 ? 16.693 15.648 -7.376 1.00 36.15 72 GLN B O 1
ATOM 1899 N N . VAL B 1 73 ? 17.146 17.740 -6.671 1.00 35.56 73 VAL B N 1
ATOM 1900 C CA . VAL B 1 73 ? 15.754 18.109 -6.374 1.00 35.01 73 VAL B CA 1
ATOM 1901 C C . VAL B 1 73 ? 14.819 17.959 -7.584 1.00 34.48 73 VAL B C 1
ATOM 1902 O O . VAL B 1 73 ? 13.742 17.359 -7.477 1.00 34.08 73 VAL B O 1
ATOM 1906 N N . SER B 1 74 ? 15.245 18.481 -8.734 1.00 33.91 74 SER B N 1
ATOM 1907 C CA . SER B 1 74 ? 14.442 18.414 -9.957 1.00 33.45 74 SER B CA 1
ATOM 1908 C C . SER B 1 74 ? 14.172 16.967 -10.403 1.00 33.24 74 SER B C 1
ATOM 1909 O O . SER B 1 74 ? 13.298 16.719 -11.236 1.00 33.06 74 SER B O 1
ATOM 1912 N N . ASP B 1 75 ? 14.899 16.018 -9.810 1.00 33.17 75 ASP B N 1
ATOM 1913 C CA . ASP B 1 75 ? 14.660 14.589 -10.036 1.00 33.13 75 ASP B CA 1
ATOM 1914 C C . ASP B 1 75 ? 13.326 14.091 -9.456 1.00 32.66 75 ASP B C 1
ATOM 1915 O O . ASP B 1 75 ? 12.816 13.054 -9.881 1.00 32.80 75 ASP B O 1
ATOM 1920 N N . TYR B 1 76 ? 12.756 14.837 -8.512 1.00 32.32 76 TYR B N 1
ATOM 1921 C CA . TYR B 1 76 ? 11.581 14.366 -7.770 1.00 32.25 76 TYR B CA 1
ATOM 1922 C C . TYR B 1 76 ? 10.395 15.308 -7.769 1.00 31.87 76 TYR B C 1
ATOM 1923 O O . TYR B 1 76 ? 10.553 16.520 -7.836 1.00 31.60 76 TYR B O 1
ATOM 1932 N N . ASP B 1 77 ? 9.206 14.718 -7.671 1.00 31.76 77 ASP B N 1
ATOM 1933 C CA . ASP B 1 77 ? 7.950 15.457 -7.610 1.00 31.49 77 ASP B CA 1
ATOM 1934 C C . ASP B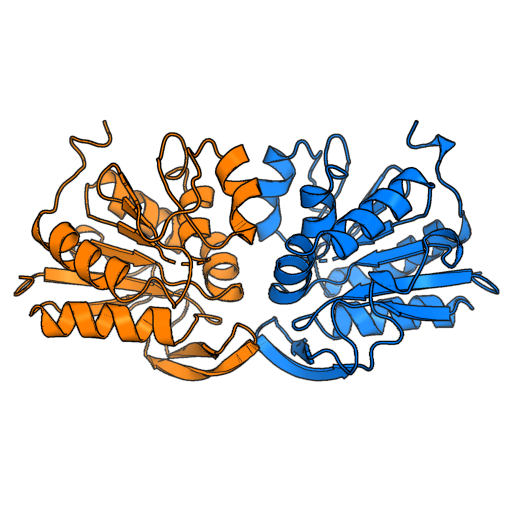 1 77 ? 7.448 15.635 -6.175 1.00 31.43 77 ASP B C 1
ATOM 1935 O O . ASP B 1 77 ? 6.448 16.317 -5.941 1.00 31.35 77 ASP B O 1
ATOM 1940 N N . GLY B 1 78 ? 8.134 15.012 -5.220 1.00 31.53 78 GLY B N 1
ATOM 1941 C CA . GLY B 1 78 ? 7.738 15.081 -3.823 1.00 31.01 78 GLY B CA 1
ATOM 1942 C C . GLY B 1 78 ? 8.703 14.371 -2.894 1.00 31.34 78 GLY B C 1
ATOM 1943 O O . GLY B 1 78 ? 9.629 13.694 -3.355 1.00 31.48 78 GLY B O 1
ATOM 1944 N N . LEU B 1 79 ? 8.471 14.529 -1.586 1.00 31.02 79 LEU B N 1
ATOM 1945 C CA . LEU B 1 79 ? 9.364 14.026 -0.542 1.00 30.81 79 LEU B CA 1
ATOM 1946 C C . LEU B 1 79 ? 8.609 13.364 0.605 1.00 30.90 79 LEU B C 1
ATOM 1947 O O . LEU B 1 79 ? 7.738 13.975 1.220 1.00 31.14 79 LEU B O 1
ATOM 1952 N N . LEU B 1 80 ? 8.963 12.119 0.896 1.00 31.03 80 LEU B N 1
ATOM 1953 C CA . LEU B 1 80 ? 8.443 11.448 2.072 1.00 31.78 80 LEU B CA 1
ATOM 1954 C C . LEU B 1 80 ? 9.503 11.394 3.172 1.00 31.55 80 LEU B C 1
ATOM 1955 O O . LEU B 1 80 ? 10.647 10.980 2.921 1.00 32.16 80 LEU B O 1
ATOM 1960 N N . LEU B 1 81 ? 9.101 11.805 4.374 1.00 30.83 81 LEU B N 1
ATOM 1961 C CA . LEU B 1 81 ? 9.916 11.717 5.581 1.00 30.64 81 LEU B CA 1
ATOM 1962 C C . LEU B 1 81 ? 9.290 10.777 6.638 1.00 30.38 81 LEU B C 1
ATOM 1963 O O . LEU B 1 81 ? 8.568 11.236 7.539 1.00 30.64 81 LEU B O 1
ATOM 1968 N N . PRO B 1 82 ? 9.586 9.457 6.549 1.00 30.40 82 PRO B N 1
ATOM 1969 C CA . PRO B 1 82 ? 9.046 8.514 7.531 1.00 30.30 82 PRO B CA 1
ATOM 1970 C C . PRO B 1 82 ? 9.694 8.688 8.915 1.00 30.02 82 PRO B C 1
ATOM 1971 O O . PRO B 1 82 ? 10.732 9.354 9.041 1.00 29.96 82 PRO B O 1
ATOM 1975 N N . GLY B 1 83 ? 9.063 8.127 9.942 1.00 29.93 83 GLY B N 1
ATOM 1976 C CA . GLY B 1 83 ? 9.552 8.251 11.306 1.00 29.65 83 GLY B CA 1
ATOM 1977 C C . GLY B 1 83 ? 10.376 7.074 11.801 1.00 29.82 83 GLY B C 1
ATOM 1978 O O . GLY B 1 83 ? 11.227 6.555 11.087 1.00 30.22 83 GLY B O 1
ATOM 1979 N N . GLY B 1 84 ? 10.090 6.648 13.026 1.00 30.10 84 GLY B N 1
ATOM 1980 C CA . GLY B 1 84 ? 11.004 5.831 13.818 1.00 29.94 84 GLY B CA 1
ATOM 1981 C C . GLY B 1 84 ? 11.934 6.832 14.492 1.00 29.79 84 GLY B C 1
ATOM 1982 O O . GLY B 1 84 ? 12.459 7.730 13.831 1.00 30.81 84 GLY B O 1
ATOM 1983 N N . THR B 1 85 ? 12.137 6.691 15.794 1.00 28.35 85 THR B N 1
ATOM 1984 C CA . THR B 1 85 ? 12.852 7.693 16.578 1.00 27.14 85 THR B CA 1
ATOM 1985 C C . THR B 1 85 ? 14.294 7.961 16.096 1.00 27.01 85 THR B C 1
ATOM 1986 O O . THR B 1 85 ? 14.696 9.124 15.916 1.00 27.04 85 THR B O 1
ATOM 1990 N N . VAL B 1 86 ? 15.063 6.890 15.911 1.00 25.99 86 VAL B N 1
ATOM 1991 C CA . VAL B 1 86 ? 16.497 7.004 15.618 1.00 25.81 86 VAL B CA 1
ATOM 1992 C C . VAL B 1 86 ? 16.789 7.607 14.242 1.00 25.66 86 VAL B C 1
ATOM 1993 O O . VAL B 1 86 ? 17.810 8.269 14.052 1.00 26.37 86 VAL B O 1
ATOM 1997 N N . ASN B 1 87 ? 15.889 7.397 13.288 1.00 25.71 87 ASN B N 1
ATOM 1998 C CA . ASN B 1 87 ? 16.159 7.760 11.896 1.00 26.06 87 ASN B CA 1
ATOM 1999 C C . ASN B 1 87 ? 16.256 9.286 11.650 1.00 26.23 87 ASN B C 1
ATOM 2000 O O . ASN B 1 87 ? 17.307 9.769 11.203 1.00 27.27 87 ASN B O 1
ATOM 2005 N N . PRO B 1 88 ? 15.192 10.054 11.966 1.00 26.62 88 PRO B N 1
ATOM 2006 C CA . PRO B 1 88 ? 15.342 11.512 11.807 1.00 26.49 88 PRO B CA 1
ATOM 2007 C C . PRO B 1 88 ? 16.401 12.150 12.748 1.00 26.38 88 PRO B C 1
ATOM 2008 O O . PRO B 1 88 ? 16.958 13.183 12.405 1.00 25.91 88 PRO B O 1
ATOM 2012 N N . ASP B 1 89 ? 16.672 11.527 13.899 1.00 26.19 89 ASP B N 1
ATOM 2013 C CA . ASP B 1 89 ? 17.741 11.966 14.821 1.00 26.35 89 ASP B CA 1
ATOM 2014 C C . ASP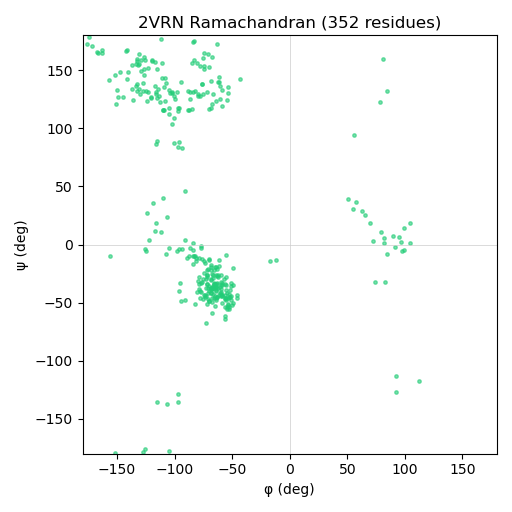 B 1 89 ? 19.130 11.798 14.190 1.00 26.29 89 ASP B C 1
ATOM 2015 O O . ASP B 1 89 ? 20.051 12.569 14.461 1.00 25.98 89 ASP B O 1
ATOM 2020 N N . LYS B 1 90 ? 19.270 10.767 13.354 1.00 26.39 90 LYS B N 1
ATOM 2021 C CA . LYS B 1 90 ? 20.487 10.544 12.585 1.00 26.17 90 LYS B CA 1
ATOM 2022 C C . LYS B 1 90 ? 20.530 11.488 11.380 1.00 26.09 90 LYS B C 1
ATOM 2023 O O . LYS B 1 90 ? 21.560 12.107 11.102 1.00 26.47 90 LYS B O 1
ATOM 2029 N N . LEU B 1 91 ? 19.404 11.579 10.670 1.00 25.81 91 LEU B N 1
ATOM 2030 C CA . LEU B 1 91 ? 19.251 12.422 9.469 1.00 25.06 91 LEU B CA 1
ATOM 2031 C C . LEU B 1 91 ? 19.586 13.884 9.707 1.00 24.86 91 LEU B C 1
ATOM 2032 O O . LEU B 1 91 ? 20.173 14.535 8.844 1.00 24.85 91 LEU B O 1
ATOM 2037 N N . ARG B 1 92 ? 19.198 14.399 10.876 1.00 24.41 92 ARG B N 1
ATOM 2038 C CA . ARG B 1 92 ? 19.250 15.844 11.149 1.00 23.38 92 ARG B CA 1
ATOM 2039 C C . ARG B 1 92 ? 20.660 16.398 11.393 1.00 22.57 92 ARG B C 1
ATOM 2040 O O . ARG B 1 92 ? 20.859 17.619 11.376 1.00 22.18 92 ARG B O 1
ATOM 2048 N N . LEU B 1 93 ? 21.626 15.508 11.617 1.00 21.56 93 LEU B N 1
ATOM 2049 C CA . LEU B 1 93 ? 23.027 15.924 11.825 1.00 20.44 93 LEU B CA 1
ATOM 2050 C C . LEU B 1 93 ? 23.849 16.032 10.538 1.00 20.06 93 LEU B C 1
ATOM 2051 O O . LEU B 1 93 ? 24.962 16.598 10.540 1.00 19.55 93 LEU B O 1
ATOM 2056 N N . GLU B 1 94 ? 23.290 15.524 9.447 1.00 19.42 94 GLU B N 1
ATOM 2057 C CA . GLU B 1 94 ? 23.971 15.532 8.152 1.00 19.17 94 GLU B CA 1
ATOM 2058 C C . GLU B 1 94 ? 23.546 16.727 7.305 1.00 18.81 94 GLU B C 1
ATOM 2059 O O . GLU B 1 94 ? 22.371 16.860 6.950 1.00 18.33 94 GLU B O 1
ATOM 2065 N N . GLU B 1 95 ? 24.507 17.595 6.995 1.00 18.86 95 GLU B N 1
ATOM 2066 C CA . GLU B 1 95 ? 24.245 18.813 6.227 1.00 18.99 95 GLU B CA 1
ATOM 2067 C C . GLU B 1 95 ? 23.651 18.501 4.854 1.00 19.08 95 GLU B C 1
ATOM 2068 O O . GLU B 1 95 ? 22.684 19.141 4.439 1.00 18.97 95 GLU B O 1
ATOM 2070 N N . GLY B 1 96 ? 24.218 17.506 4.170 1.00 19.26 96 GLY B N 1
ATOM 2071 C CA . GLY B 1 96 ? 23.714 17.058 2.869 1.00 19.59 96 GLY B CA 1
ATOM 2072 C C . GLY B 1 96 ? 22.237 16.700 2.898 1.00 20.08 96 GLY B C 1
ATOM 2073 O O . GLY B 1 96 ? 21.477 17.110 2.021 1.00 20.22 96 GLY B O 1
ATOM 2074 N N . ALA B 1 97 ? 21.834 15.945 3.917 1.00 20.08 97 ALA B N 1
ATOM 2075 C CA . ALA B 1 97 ? 20.440 15.502 4.074 1.00 20.94 97 ALA B CA 1
ATOM 2076 C C . ALA B 1 97 ? 19.462 16.638 4.395 1.00 21.15 97 ALA B C 1
ATOM 2077 O O . ALA B 1 97 ? 18.332 16.632 3.917 1.00 21.28 97 ALA B O 1
ATOM 2079 N N . MET B 1 98 ? 19.906 17.604 5.197 1.00 21.60 98 MET B N 1
ATOM 2080 C CA . MET B 1 98 ? 19.063 18.741 5.589 1.00 22.07 98 MET B CA 1
ATOM 2081 C C . MET B 1 98 ? 18.971 19.815 4.503 1.00 22.84 98 MET B C 1
ATOM 2082 O O . MET B 1 98 ? 17.950 20.499 4.398 1.00 23.14 98 MET B O 1
ATOM 2087 N N . LYS B 1 99 ? 20.037 19.962 3.716 1.00 23.48 99 LYS B N 1
ATOM 2088 C CA . LYS B 1 99 ? 20.026 20.839 2.538 1.00 24.36 99 LYS B CA 1
ATOM 2089 C C . LYS B 1 99 ? 19.065 20.316 1.459 1.00 24.62 99 LYS B C 1
ATOM 2090 O O . LYS B 1 99 ? 18.396 21.178 0.689 1.00 25.16 99 LYS B O 1
ATOM 2096 N N . PHE B 1 100 ? 19.011 18.926 1.386 1.00 24.57 100 PHE B N 1
ATOM 2097 C CA . PHE B 1 100 ? 18.128 18.306 0.404 1.00 24.64 100 PHE B CA 1
ATOM 2098 C C . PHE B 1 100 ? 16.652 18.492 0.768 1.00 24.97 100 PHE B C 1
ATOM 2099 O O . PHE B 1 100 ? 15.831 18.724 -0.120 1.00 25.10 100 PHE B O 1
ATOM 2107 N N . VAL B 1 101 ? 16.312 18.382 2.057 1.00 25.54 101 VAL B N 1
ATOM 2108 C CA . VAL B 1 101 ? 14.912 18.599 2.468 1.00 25.86 101 VAL B CA 1
ATOM 2109 C C . VAL B 1 101 ? 14.557 20.089 2.377 1.00 25.73 101 VAL B C 1
ATOM 2110 O O . VAL B 1 101 ? 13.382 20.438 2.178 1.00 26.03 101 VAL B O 1
ATOM 2114 N N . ARG B 1 102 ? 15.580 20.957 2.497 1.00 25.03 102 ARG B N 1
ATOM 2115 C CA . ARG B 1 102 ? 15.353 22.391 2.437 1.00 24.28 102 ARG B CA 1
ATOM 2116 C C . ARG B 1 102 ? 15.137 22.838 0.989 1.00 24.17 102 ARG B C 1
ATOM 2117 O O . ARG B 1 102 ? 14.259 23.661 0.719 1.00 23.75 102 ARG B O 1
ATOM 2125 N N . ASP B 1 103 ? 15.926 22.268 0.063 1.00 24.59 103 ASP B N 1
ATOM 2126 C CA . ASP B 1 103 ? 15.791 22.582 -1.378 1.00 24.50 103 ASP B CA 1
ATOM 2127 C C . ASP B 1 103 ? 14.459 22.088 -1.958 1.00 24.31 103 ASP B C 1
ATOM 2128 O O . ASP B 1 103 ? 13.862 22.761 -2.802 1.00 24.68 103 ASP B O 1
ATOM 2133 N N . MET B 1 104 ? 14.002 20.919 -1.503 1.00 24.02 104 MET B N 1
ATOM 2134 C CA . MET B 1 104 ? 12.702 20.364 -1.909 1.00 23.82 104 MET B CA 1
ATOM 2135 C C . MET B 1 104 ? 11.540 21.298 -1.538 1.00 23.18 104 MET B C 1
ATOM 2136 O O . MET B 1 104 ? 10.584 21.475 -2.327 1.00 23.61 104 MET B O 1
ATOM 2141 N N . TYR B 1 105 ? 11.643 21.884 -0.331 1.00 22.63 105 TYR B N 1
ATOM 2142 C CA . TYR B 1 105 ? 10.664 22.852 0.186 1.00 21.33 105 TYR B CA 1
ATOM 2143 C C . TYR B 1 105 ? 10.700 24.151 -0.602 1.00 21.22 105 TYR B C 1
ATOM 2144 O O . TYR B 1 105 ? 9.663 24.666 -1.028 1.00 21.05 105 TYR B O 1
ATOM 2153 N N . ASP B 1 106 ? 11.911 24.673 -0.780 1.00 21.05 106 ASP B N 1
ATOM 2154 C CA . ASP B 1 106 ? 12.122 25.950 -1.432 1.00 21.01 106 ASP B CA 1
ATOM 2155 C C . ASP B 1 106 ? 11.796 25.929 -2.929 1.00 21.10 106 ASP B C 1
ATOM 2156 O O . ASP B 1 106 ? 11.611 26.991 -3.524 1.00 21.00 106 ASP B O 1
ATOM 2161 N N . ALA B 1 107 ? 11.715 24.725 -3.528 1.00 21.31 107 ALA B N 1
ATOM 2162 C CA . ALA B 1 107 ? 11.345 24.596 -4.959 1.00 21.45 107 ALA B CA 1
ATOM 2163 C C . ALA B 1 107 ? 9.842 24.313 -5.132 1.00 21.37 107 ALA B C 1
ATOM 2164 O O . ALA B 1 107 ? 9.357 24.249 -6.310 1.00 21.09 107 ALA B O 1
ATOM 2166 N N . GLY B 1 108 ? 9.119 24.144 -3.951 1.00 20.88 108 GLY B N 1
ATOM 2167 C CA . GLY B 1 108 ? 7.658 24.083 -3.989 1.00 20.67 108 GLY B CA 1
ATOM 2168 C C . GLY B 1 108 ? 7.085 22.680 -4.010 1.00 20.71 108 GLY B C 1
ATOM 2169 O O . GLY B 1 108 ? 5.866 22.500 -4.069 1.00 20.57 108 GLY B O 1
ATOM 2170 N N . LYS B 1 109 ? 7.965 21.684 -3.954 1.00 20.81 109 LYS B N 1
ATOM 2171 C CA . LYS B 1 109 ? 7.544 20.290 -3.980 1.00 21.04 109 LYS B CA 1
ATOM 2172 C C . LYS B 1 109 ? 6.805 19.879 -2.710 1.00 21.48 109 LYS B C 1
ATOM 2173 O O . LYS B 1 109 ? 7.156 20.331 -1.620 1.00 21.64 109 LYS B O 1
ATOM 2179 N N . PRO B 1 110 ? 5.745 19.058 -2.855 1.00 21.77 110 PRO B N 1
ATOM 2180 C CA . PRO B 1 110 ? 5.010 18.535 -1.706 1.00 21.94 110 PRO B CA 1
ATOM 2181 C C . PRO B 1 110 ? 5.891 17.678 -0.793 1.00 22.08 110 PRO B C 1
ATOM 2182 O O . PRO B 1 110 ? 6.734 16.914 -1.274 1.00 22.57 110 PRO B O 1
ATOM 2186 N N . ILE B 1 111 ? 5.703 17.832 0.513 1.00 21.88 111 ILE B N 1
ATOM 2187 C CA . ILE B 1 111 ? 6.470 17.106 1.515 1.00 21.56 111 ILE B CA 1
ATOM 2188 C C . ILE B 1 111 ? 5.492 16.432 2.466 1.00 21.80 111 ILE B C 1
ATOM 2189 O O . ILE B 1 111 ? 4.481 17.019 2.847 1.00 21.95 111 ILE B O 1
ATOM 2194 N N . ALA B 1 112 ? 5.802 15.193 2.838 1.00 21.63 112 ALA B N 1
ATOM 2195 C CA . ALA B 1 112 ? 5.023 14.441 3.808 1.00 21.17 112 ALA B CA 1
ATOM 2196 C C . ALA B 1 112 ? 5.931 13.898 4.914 1.00 21.19 112 ALA B C 1
ATOM 2197 O O . ALA B 1 112 ? 7.001 13.342 4.649 1.00 21.09 112 ALA B O 1
ATOM 2199 N N . ALA B 1 113 ? 5.516 14.095 6.161 1.00 20.92 113 ALA B N 1
ATOM 2200 C CA . ALA B 1 113 ? 6.290 13.634 7.296 1.00 20.79 113 ALA B CA 1
ATOM 2201 C C . ALA B 1 113 ? 5.361 13.014 8.310 1.00 20.89 113 ALA B C 1
ATOM 2202 O O . ALA B 1 113 ? 4.301 13.558 8.625 1.00 21.05 113 ALA B O 1
ATOM 2204 N N . ILE B 1 114 ? 5.749 11.850 8.806 1.00 21.08 114 ILE B N 1
ATOM 2205 C CA . ILE B 1 114 ? 4.932 11.135 9.781 1.00 21.00 114 ILE B CA 1
ATOM 2206 C C . ILE B 1 114 ? 5.723 10.830 11.054 1.00 21.05 114 ILE B C 1
ATOM 2207 O O . ILE B 1 114 ? 6.903 10.454 11.003 1.00 20.24 114 ILE B O 1
ATOM 2219 N N . HIS B 1 116 ? 8.014 10.662 13.963 1.00 19.20 116 HIS B N 1
ATOM 2220 C CA . HIS B 1 116 ? 9.247 11.396 14.313 1.00 18.46 116 HIS B CA 1
ATOM 2221 C C . HIS B 1 116 ? 9.864 12.110 13.102 1.00 18.59 116 HIS B C 1
ATOM 2222 O O . HIS B 1 116 ? 10.734 12.976 13.261 1.00 17.58 116 HIS B O 1
ATOM 2229 N N . GLY B 1 117 ? 9.399 11.745 11.901 1.00 18.67 117 GLY B N 1
ATOM 2230 C CA . GLY B 1 117 ? 9.804 12.387 10.647 1.00 18.88 117 GLY B CA 1
ATOM 2231 C C . GLY B 1 117 ? 9.830 13.910 1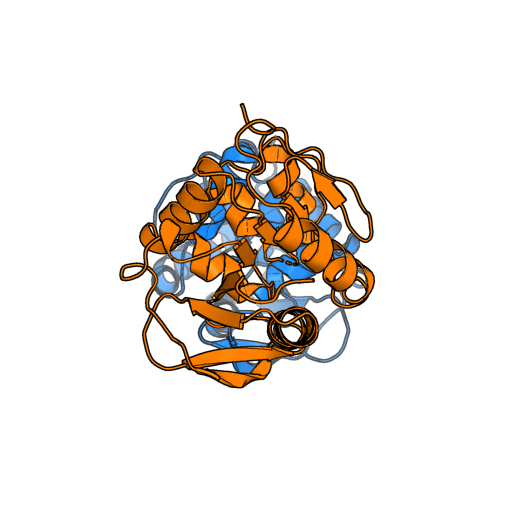0.649 1.00 19.56 117 GLY B C 1
ATOM 2232 O O . GLY B 1 117 ? 10.779 14.506 10.126 1.00 20.04 117 GLY B O 1
ATOM 2233 N N . PRO B 1 118 ? 8.795 14.571 11.229 1.00 19.65 118 PRO B N 1
ATOM 2234 C CA . PRO B 1 118 ? 8.899 16.039 11.306 1.00 19.14 118 PRO B CA 1
ATOM 2235 C C . PRO B 1 118 ? 10.133 16.646 11.998 1.00 18.85 118 PRO B C 1
ATOM 2236 O O . PRO B 1 118 ? 10.317 17.850 11.888 1.00 19.59 118 PRO B O 1
ATOM 2240 N N . TRP B 1 119 ? 10.982 15.860 12.672 1.00 18.27 119 TRP B N 1
ATOM 2241 C CA . TRP B 1 119 ? 12.242 16.425 13.216 1.00 16.89 119 TRP B CA 1
ATOM 2242 C C . TRP B 1 119 ? 13.074 17.188 12.176 1.00 17.39 119 TRP B C 1
ATOM 2243 O O . TRP B 1 119 ? 13.657 18.232 12.495 1.00 17.32 119 TRP B O 1
ATOM 2254 N N . SER B 1 120 ? 13.131 16.663 10.948 1.00 17.76 120 SER B N 1
ATOM 2255 C CA . SER B 1 120 ? 13.889 17.271 9.868 1.00 17.83 120 SER B CA 1
ATOM 2256 C C . SER B 1 120 ? 13.273 18.602 9.445 1.00 18.66 120 SER B C 1
ATOM 2257 O O . SER B 1 120 ? 13.975 19.474 8.919 1.00 18.44 120 SER B O 1
ATOM 2260 N N . LEU B 1 121 ? 11.967 18.759 9.677 1.00 19.22 121 LEU B N 1
ATOM 2261 C CA . LEU B 1 121 ? 11.288 20.017 9.378 1.00 19.55 121 LEU B CA 1
ATOM 2262 C C . LEU B 1 121 ? 11.622 21.084 10.418 1.00 19.75 121 LEU B C 1
ATOM 2263 O O . LEU B 1 121 ? 11.624 22.274 10.106 1.00 19.75 121 LEU B O 1
ATOM 2268 N N . SER B 1 122 ? 11.902 20.665 11.654 1.00 19.30 122 SER B N 1
ATOM 2269 C CA . SER B 1 122 ? 12.408 21.601 12.659 1.00 18.84 122 SER B CA 1
ATOM 2270 C C . SER B 1 122 ? 13.844 22.060 12.360 1.00 18.59 122 SER B C 1
ATOM 2271 O O . SER B 1 122 ? 14.122 23.269 12.386 1.00 18.40 122 SER B O 1
ATOM 2274 N N . GLU B 1 123 ? 14.738 21.103 12.079 1.00 18.06 123 GLU B N 1
ATOM 2275 C CA . GLU B 1 123 ? 16.182 21.372 11.898 1.00 18.11 123 GLU B CA 1
ATOM 2276 C C . GLU B 1 123 ? 16.451 22.339 10.753 1.00 18.34 123 GLU B C 1
ATOM 2277 O O . GLU B 1 123 ? 17.454 23.071 10.725 1.00 18.58 123 GLU B O 1
ATOM 2283 N N . THR B 1 124 ? 15.515 22.345 9.823 1.00 18.57 124 THR B N 1
ATOM 2284 C CA . THR B 1 124 ? 15.694 22.923 8.515 1.00 18.89 124 THR B CA 1
ATOM 2285 C C . THR B 1 124 ? 14.944 24.265 8.449 1.00 19.33 124 THR B C 1
ATOM 2286 O O . THR B 1 124 ? 15.001 24.983 7.438 1.00 18.79 124 THR B O 1
ATOM 2290 N N . GLY B 1 125 ? 14.248 24.589 9.544 1.00 19.42 125 GLY B N 1
ATOM 2291 C CA . GLY B 1 125 ? 13.511 25.849 9.666 1.00 20.17 125 GLY B CA 1
ATOM 2292 C C . GLY B 1 125 ? 12.105 25.853 9.075 1.00 20.51 125 GLY B C 1
ATOM 2293 O O . GLY B 1 125 ? 11.360 26.816 9.263 1.00 20.42 125 GLY B O 1
ATOM 2294 N N . ILE B 1 126 ? 11.747 24.786 8.359 1.00 20.60 126 ILE B N 1
ATOM 2295 C CA . ILE B 1 126 ? 10.424 24.651 7.726 1.00 21.09 126 ILE B CA 1
ATOM 2296 C C . ILE B 1 126 ? 9.252 24.705 8.730 1.00 21.24 126 ILE B C 1
ATOM 2297 O O . ILE B 1 126 ? 8.170 25.212 8.397 1.00 21.30 126 ILE B O 1
ATOM 2302 N N . ALA B 1 127 ? 9.473 24.207 9.951 1.00 21.11 127 ALA B N 1
ATOM 2303 C CA . ALA B 1 127 ? 8.424 24.171 10.992 1.00 20.81 127 ALA B CA 1
ATOM 2304 C C . ALA B 1 127 ? 7.933 25.551 11.468 1.00 20.90 127 ALA B C 1
ATOM 2305 O O . ALA B 1 127 ? 6.844 25.655 12.032 1.00 20.82 127 ALA B O 1
ATOM 2307 N N . GLN B 1 128 ? 8.724 26.599 11.233 1.00 20.68 128 GLN B N 1
ATOM 2308 C CA . GLN B 1 128 ? 8.369 27.960 11.653 1.00 20.61 128 GLN B CA 1
ATOM 2309 C C . GLN B 1 128 ? 7.200 28.548 10.853 1.00 20.09 128 GLN B C 1
ATOM 2310 O O . GLN B 1 128 ? 7.301 28.758 9.647 1.00 19.75 128 GLN B O 1
ATOM 2316 N N . GLY B 1 129 ? 6.100 28.817 11.550 1.00 19.91 129 GLY B N 1
ATOM 2317 C CA . GLY B 1 129 ? 4.883 29.333 10.928 1.00 19.73 129 GLY B CA 1
ATOM 2318 C C . GLY B 1 129 ? 4.042 28.272 10.242 1.00 19.65 129 GLY B C 1
ATOM 2319 O O . GLY B 1 129 ? 3.085 28.592 9.532 1.00 19.74 129 GLY B O 1
ATOM 2320 N N . LEU B 1 130 ? 4.381 27.005 10.468 1.00 19.53 130 LEU B N 1
ATOM 2321 C CA . LEU B 1 130 ? 3.662 25.901 9.858 1.00 19.46 130 LEU B CA 1
ATOM 2322 C C . LEU B 1 130 ? 2.630 25.308 10.809 1.00 19.88 130 LEU B C 1
ATOM 2323 O O . LEU B 1 130 ? 2.934 25.025 11.971 1.00 20.36 130 LEU B O 1
ATOM 2328 N N . LYS B 1 131 ? 1.405 25.135 10.317 1.00 20.19 131 LYS B N 1
ATOM 2329 C CA . LYS B 1 131 ? 0.430 24.296 11.002 1.00 20.15 131 LYS B CA 1
ATOM 2330 C C . LYS B 1 131 ? 0.759 22.836 10.717 1.00 20.19 131 LYS B C 1
ATOM 2331 O O . LYS B 1 131 ? 0.899 22.432 9.556 1.00 20.33 131 LYS B O 1
ATOM 2337 N N . MET B 1 132 ? 0.878 22.045 11.781 1.00 20.08 132 MET B N 1
ATOM 2338 C CA . MET B 1 132 ? 1.387 20.694 11.650 1.00 20.32 132 MET B CA 1
ATOM 2339 C C . MET B 1 132 ? 1.075 19.811 12.864 1.00 19.27 132 MET B C 1
ATOM 2340 O O . MET B 1 132 ? 0.706 20.307 13.922 1.00 18.68 132 MET B O 1
ATOM 2345 N N . THR B 1 133 ? 1.229 18.497 12.688 1.00 18.47 133 THR B N 1
ATOM 2346 C CA . THR B 1 133 ? 1.203 17.574 13.817 1.00 17.21 133 THR B CA 1
ATOM 2347 C C . THR B 1 133 ? 2.471 16.711 13.820 1.00 17.59 133 THR B C 1
ATOM 2348 O O . THR B 1 133 ? 3.373 16.930 13.003 1.00 17.48 133 THR B O 1
ATOM 2352 N N . SER B 1 134 ? 2.555 15.756 14.748 1.00 16.91 134 SER B N 1
ATOM 2353 C CA . SER B 1 134 ? 3.698 14.844 14.803 1.00 17.39 134 SER B CA 1
ATOM 2354 C C . SER B 1 134 ? 3.431 13.848 15.903 1.00 17.20 134 SER B C 1
ATOM 2355 O O . SER B 1 134 ? 2.407 13.931 16.574 1.00 17.48 134 SER B O 1
ATOM 2358 N N A TRP B 1 135 ? 4.344 12.907 16.098 0.50 18.01 135 TRP B N 1
ATOM 2359 N N B TRP B 1 135 ? 4.353 12.906 16.092 0.50 16.64 135 TRP B N 1
ATOM 2360 C CA A TRP B 1 135 ? 4.310 12.101 17.308 0.50 18.50 135 TRP B CA 1
ATOM 2361 C CA B TRP B 1 135 ? 4.384 12.113 17.319 0.50 16.11 135 TRP B CA 1
ATOM 2362 C C A TRP B 1 135 ? 4.478 13.044 18.503 0.50 18.38 135 TRP B C 1
ATOM 2363 C C B TRP B 1 135 ? 4.466 13.078 18.503 0.50 16.87 135 TRP B C 1
ATOM 2364 O O A TRP B 1 135 ? 5.224 14.019 18.431 0.50 17.98 135 TRP B O 1
ATOM 2365 O O B TRP B 1 135 ? 5.147 14.101 18.425 0.50 16.59 135 TRP B O 1
ATOM 2386 N N . SER B 1 136 ? 3.749 12.759 19.578 1.00 18.30 136 SER B N 1
ATOM 2387 C CA . SER B 1 136 ? 3.582 13.684 20.722 1.00 19.40 136 SER B CA 1
ATOM 2388 C C . SER B 1 136 ? 4.886 14.211 21.333 1.00 19.79 136 SER B C 1
ATOM 2389 O O . SER B 1 136 ? 4.927 15.352 21.785 1.00 20.54 136 SER B O 1
ATOM 2392 N N . SER B 1 137 ? 5.944 13.389 21.313 1.00 19.38 137 SER B N 1
ATOM 2393 C CA . SER B 1 137 ? 7.232 13.715 21.930 1.00 18.88 137 SER B CA 1
ATOM 2394 C C . SER B 1 137 ? 7.959 14.893 21.261 1.00 18.85 137 SER B C 1
ATOM 2395 O O . SER B 1 137 ? 8.792 15.536 21.900 1.00 18.57 137 SER B O 1
ATOM 2398 N N . LEU B 1 138 ? 7.613 15.166 19.997 1.00 18.13 138 LEU B N 1
ATOM 2399 C CA . LEU B 1 138 ? 8.138 16.292 19.225 1.00 18.30 138 LEU B CA 1
ATOM 2400 C C . LEU B 1 138 ? 7.433 17.624 19.479 1.00 18.88 138 LEU B C 1
ATOM 2401 O O . LEU B 1 138 ? 7.889 18.671 18.986 1.00 19.06 138 LEU B O 1
ATOM 2406 N N . LYS B 1 139 ? 6.311 17.584 20.202 1.00 19.21 139 LYS B N 1
ATOM 2407 C CA . LYS B 1 139 ? 5.517 18.782 20.478 1.00 19.75 139 LYS B CA 1
ATOM 2408 C C . LYS B 1 139 ? 6.359 19.933 21.012 1.00 19.76 139 LYS B C 1
ATOM 2409 O O . LYS B 1 139 ? 6.303 21.037 20.466 1.00 19.65 139 LYS B O 1
ATOM 2415 N N . ARG B 1 140 ? 7.143 19.675 22.064 1.00 20.11 140 ARG B N 1
ATOM 2416 C CA . ARG B 1 140 ? 7.983 20.713 22.669 1.00 20.21 140 ARG B CA 1
ATOM 2417 C C . ARG B 1 140 ? 8.914 21.396 21.669 1.00 20.16 140 ARG B C 1
ATOM 2418 O O . ARG B 1 140 ? 8.872 22.620 21.532 1.00 20.25 140 ARG B O 1
ATOM 2426 N N . GLU B 1 141 ? 9.742 20.628 20.964 1.00 20.04 141 GLU B N 1
ATOM 2427 C CA . GLU B 1 141 ? 10.669 21.241 20.003 1.00 20.04 141 GLU B CA 1
ATOM 2428 C C . GLU B 1 141 ? 9.950 22.004 18.884 1.00 19.45 141 GLU B C 1
ATOM 2429 O O . GLU B 1 141 ? 10.351 23.096 18.533 1.00 18.94 141 GLU B O 1
ATOM 2435 N N . LEU B 1 142 ? 8.893 21.415 18.336 1.00 19.56 142 LEU B N 1
ATOM 2436 C CA . LEU B 1 142 ? 8.157 22.026 17.214 1.00 19.33 142 LEU B CA 1
ATOM 2437 C C . LEU B 1 142 ? 7.509 23.343 17.628 1.00 18.84 142 LEU B C 1
ATOM 2438 O O . LEU B 1 142 ? 7.484 24.301 16.860 1.00 19.17 142 LEU B O 1
ATOM 2443 N N . THR B 1 143 ? 7.016 23.382 18.860 1.00 18.91 143 THR B N 1
ATOM 2444 C CA . THR B 1 143 ? 6.473 24.600 19.467 1.00 18.32 143 THR B CA 1
ATOM 2445 C C . THR B 1 143 ? 7.531 25.701 19.625 1.00 17.98 143 THR B C 1
ATOM 2446 O O . THR B 1 143 ? 7.273 26.870 19.303 1.00 18.02 143 THR B O 1
ATOM 2450 N N . LEU B 1 144 ? 8.712 25.327 20.119 1.00 17.30 144 LEU B N 1
ATOM 2451 C CA . LEU B 1 144 ? 9.804 26.281 20.321 1.00 16.65 144 LEU B CA 1
ATOM 2452 C C . LEU B 1 144 ? 10.406 26.748 18.994 1.00 16.87 144 LEU B C 1
ATOM 2453 O O . LEU B 1 144 ? 11.017 27.811 18.931 1.00 16.80 144 LEU B O 1
ATOM 2458 N N . ALA B 1 145 ? 10.202 25.956 17.941 1.00 16.86 145 ALA B N 1
ATOM 2459 C CA . ALA B 1 145 ? 10.689 26.256 16.596 1.00 17.02 145 ALA B CA 1
ATOM 2460 C C . ALA B 1 145 ? 9.763 27.231 15.869 1.00 17.23 145 ALA B C 1
ATOM 2461 O O . ALA B 1 145 ? 10.127 27.789 14.833 1.00 17.60 145 ALA B O 1
ATOM 2463 N N . GLY B 1 146 ? 8.565 27.415 16.410 1.00 17.19 146 GLY B N 1
ATOM 2464 C CA . GLY B 1 146 ? 7.622 28.391 15.881 1.00 17.07 146 GLY B CA 1
ATOM 2465 C C . GLY B 1 146 ? 6.489 27.779 15.085 1.00 17.28 146 GLY B C 1
ATOM 2466 O O . GLY B 1 146 ? 5.831 28.479 14.310 1.00 17.03 146 GLY B O 1
ATOM 2467 N N . ALA B 1 147 ? 6.267 26.477 15.268 1.00 17.36 147 ALA B N 1
ATOM 2468 C CA . ALA B 1 147 ? 5.171 25.779 14.604 1.00 17.74 147 ALA B CA 1
ATOM 2469 C C . ALA B 1 147 ? 3.862 26.017 15.335 1.00 18.18 147 ALA B C 1
ATOM 2470 O O . ALA B 1 147 ? 3.845 26.331 16.525 1.00 17.88 147 ALA B O 1
ATOM 2472 N N . GLN B 1 148 ? 2.769 25.872 14.596 1.00 18.85 148 GLN B N 1
ATOM 2473 C CA . GLN B 1 148 ? 1.434 25.831 15.154 1.00 19.10 148 GLN B CA 1
ATOM 2474 C C . GLN B 1 148 ? 1.080 24.345 15.315 1.00 19.31 148 GLN B C 1
ATOM 2475 O O . GLN B 1 148 ? 0.540 23.705 14.402 1.00 19.66 148 GLN B O 1
ATOM 2481 N N . TRP B 1 149 ? 1.436 23.785 16.466 1.00 19.32 149 TRP B N 1
ATOM 2482 C CA . TRP B 1 149 ? 1.299 22.346 16.683 1.00 19.37 149 TRP B CA 1
ATOM 2483 C C . TRP B 1 149 ? -0.098 22.005 17.185 1.00 19.62 149 TRP B C 1
ATOM 2484 O O . TRP B 1 149 ? -0.602 22.635 18.129 1.00 19.25 149 TRP B O 1
ATOM 2495 N N . VAL B 1 150 ? -0.707 21.003 16.549 1.00 19.78 150 VAL B N 1
ATOM 2496 C CA . VAL B 1 150 ? -2.009 20.474 16.968 1.00 20.20 150 VAL B CA 1
ATOM 2497 C C . VAL B 1 150 ? -2.000 18.935 17.012 1.00 20.37 150 VAL B C 1
ATOM 2498 O O . VAL B 1 150 ? -1.198 18.287 16.329 1.00 20.41 150 VAL B O 1
ATOM 2502 N N . ASP B 1 151 ? -2.890 18.366 17.820 1.00 20.59 151 ASP B N 1
ATOM 2503 C CA . ASP B 1 151 ? -2.986 16.914 17.977 1.00 21.30 151 ASP B CA 1
ATOM 2504 C C . ASP B 1 151 ? -4.098 16.361 17.077 1.00 21.35 151 ASP B C 1
ATOM 2505 O O . ASP B 1 151 ? -5.256 16.188 17.510 1.00 21.91 151 ASP B O 1
ATOM 2510 N N . GLU B 1 152 ? -3.745 16.121 15.812 1.00 21.01 152 GLU B N 1
ATOM 2511 C CA . GLU B 1 152 ? -4.703 15.669 14.806 1.00 21.09 152 GLU B CA 1
ATOM 2512 C C . GLU B 1 152 ? -4.166 14.553 13.893 1.00 20.31 152 GLU B C 1
ATOM 2513 O O . GLU B 1 152 ? -2.971 14.419 13.674 1.00 20.26 152 GLU B O 1
ATOM 2519 N N . GLU B 1 153 ? -5.085 13.769 13.361 1.00 19.69 153 GLU B N 1
ATOM 2520 C CA . GLU B 1 153 ? -4.771 12.642 12.500 1.00 19.43 153 GLU B CA 1
ATOM 2521 C C . GLU B 1 153 ? -3.871 13.003 11.305 1.00 19.20 153 GLU B C 1
ATOM 2522 O O . GLU B 1 153 ? -2.833 12.371 11.092 1.00 19.73 153 GLU B O 1
ATOM 2528 N N . CYS B 1 154 ? -4.259 14.017 10.539 1.00 18.67 154 CYS B N 1
ATOM 2529 C CA . CYS B 1 154 ? -3.496 14.434 9.359 1.00 18.79 154 CYS B CA 1
ATOM 2530 C C . CYS B 1 154 ? -3.680 15.923 9.103 1.00 18.91 154 CYS B C 1
ATOM 2531 O O . CYS B 1 154 ? -4.807 16.389 8.911 1.00 18.76 154 CYS B O 1
ATOM 2534 N N . VAL B 1 155 ? -2.573 16.664 9.113 1.00 19.24 155 VAL B N 1
ATOM 2535 C CA . VAL B 1 155 ? -2.594 18.110 8.855 1.00 19.03 155 VAL B CA 1
ATOM 2536 C C . VAL B 1 155 ? -1.853 18.450 7.551 1.00 19.26 155 VAL B C 1
ATOM 2537 O O . VAL B 1 155 ? -0.768 17.945 7.303 1.00 19.60 155 VAL B O 1
ATOM 2541 N N . THR B 1 156 ? -2.458 19.283 6.714 1.00 19.68 156 THR B N 1
ATOM 2542 C CA . THR B 1 156 ? -1.801 19.814 5.512 1.00 20.11 156 THR B CA 1
ATOM 2543 C C . THR B 1 156 ? -1.751 21.339 5.581 1.00 19.81 156 THR B C 1
ATOM 2544 O O . THR B 1 156 ? -2.785 21.990 5.754 1.00 20.06 156 THR B O 1
ATOM 2548 N N . ASP B 1 157 ? -0.554 21.898 5.430 1.00 19.50 157 ASP B N 1
ATOM 2549 C CA . ASP B 1 157 ? -0.371 23.348 5.331 1.00 19.38 157 ASP B CA 1
ATOM 2550 C C . ASP B 1 157 ? 0.845 23.637 4.464 1.00 19.14 157 ASP B C 1
ATOM 2551 O O . ASP B 1 157 ? 1.892 23.015 4.638 1.00 19.65 157 ASP B O 1
ATOM 2556 N N . LYS B 1 158 ? 0.688 24.571 3.525 1.00 19.32 158 LYS B N 1
ATOM 2557 C CA . LYS B 1 158 ? 1.721 24.934 2.540 1.00 19.10 158 LYS B CA 1
ATOM 2558 C C . LYS B 1 158 ? 2.200 23.707 1.750 1.00 18.83 158 LYS B C 1
ATOM 2559 O O . LYS B 1 158 ? 3.357 23.640 1.337 1.00 18.73 158 LYS B O 1
ATOM 2565 N N . GLY B 1 159 ? 1.310 22.738 1.557 1.00 18.61 159 GLY B N 1
ATOM 2566 C CA . GLY B 1 159 ? 1.669 21.468 0.918 1.00 18.69 159 GLY B CA 1
ATOM 2567 C C . GLY B 1 159 ? 2.650 20.606 1.685 1.00 18.79 159 GLY B C 1
ATOM 2568 O O . GLY B 1 159 ? 3.378 19.805 1.094 1.00 18.84 159 GLY B O 1
ATOM 2569 N N . VAL B 1 160 ? 2.681 20.785 3.005 1.00 18.95 160 VAL B N 1
ATOM 2570 C CA . VAL B 1 160 ? 3.429 19.911 3.891 1.00 18.62 160 VAL B CA 1
ATOM 2571 C C . VAL B 1 160 ? 2.417 19.105 4.694 1.00 18.93 160 VAL B C 1
ATOM 2572 O O . VAL B 1 160 ? 1.637 19.678 5.461 1.00 19.53 160 VAL B O 1
ATOM 2576 N N . VAL B 1 161 ? 2.431 17.786 4.494 1.00 18.71 161 VAL B N 1
ATOM 2577 C CA . VAL B 1 161 ? 1.490 16.854 5.126 1.00 18.71 161 VAL B CA 1
ATOM 2578 C C . VAL B 1 161 ? 2.154 16.181 6.315 1.00 18.73 161 VAL B C 1
ATOM 2579 O O . VAL B 1 161 ? 3.232 15.583 6.177 1.00 18.62 161 VAL B O 1
ATOM 2583 N N . THR B 1 162 ? 1.511 16.274 7.478 1.00 18.60 162 THR B N 1
ATOM 2584 C CA . THR B 1 162 ? 2.015 15.651 8.698 1.00 18.33 162 THR B CA 1
ATOM 2585 C C . THR B 1 162 ? 0.964 14.757 9.343 1.00 18.66 162 THR B C 1
ATOM 2586 O O . THR B 1 162 ? -0.237 15.052 9.274 1.00 18.85 162 THR B O 1
ATOM 2590 N N . SER B 1 163 ? 1.439 13.668 9.956 1.00 18.07 163 SER B N 1
ATOM 2591 C CA . SER B 1 163 ? 0.623 12.718 10.714 1.00 17.92 163 SER B CA 1
ATOM 2592 C C . SER B 1 163 ? 1.424 12.250 11.929 1.00 17.71 163 SER B C 1
ATOM 2593 O O . SER B 1 163 ? 2.644 12.463 11.992 1.00 16.72 163 SER B O 1
ATOM 2596 N N . ARG B 1 164 ? 0.739 11.608 12.873 1.00 17.23 164 ARG B N 1
ATOM 2597 C CA . ARG B 1 164 ? 1.314 11.343 14.202 1.00 18.05 164 ARG B CA 1
ATOM 2598 C C . ARG B 1 164 ? 1.944 9.968 14.390 1.00 18.75 164 ARG B C 1
ATOM 2599 O O . ARG B 1 164 ? 2.986 9.842 15.031 1.00 20.29 164 ARG B O 1
ATOM 2607 N N . LYS B 1 165 ? 1.310 8.944 13.842 1.00 18.47 165 LYS B N 1
ATOM 2608 C CA . LYS B 1 165 ? 1.560 7.581 14.269 1.00 18.40 165 LYS B CA 1
ATOM 2609 C C . LYS B 1 165 ? 1.036 6.619 13.205 1.00 18.61 165 LYS B C 1
ATOM 2610 O O . LYS B 1 165 ? 0.301 7.057 12.303 1.00 18.69 165 LYS B O 1
ATOM 2616 N N . PRO B 1 166 ? 1.405 5.315 13.291 1.00 19.22 166 PRO B N 1
ATOM 2617 C CA . PRO B 1 166 ? 0.856 4.291 12.371 1.00 19.62 166 PRO B CA 1
ATOM 2618 C C . PRO B 1 166 ? -0.675 4.262 12.203 1.00 20.18 166 PRO B C 1
ATOM 2619 O O . PRO B 1 166 ? -1.160 3.992 11.103 1.00 19.85 166 PRO B O 1
ATOM 2623 N N . ASP B 1 167 ? -1.423 4.553 13.267 1.00 21.14 167 ASP B N 1
ATOM 2624 C CA . ASP B 1 167 ? -2.901 4.587 13.218 1.00 21.27 167 ASP B CA 1
ATOM 2625 C C . ASP B 1 167 ? -3.424 5.545 12.170 1.00 20.97 167 ASP B C 1
ATOM 2626 O O . ASP B 1 167 ? -4.528 5.357 11.617 1.00 22.00 167 ASP B O 1
ATOM 2631 N N . ASP B 1 168 ? -2.628 6.583 11.921 1.00 19.87 168 ASP B N 1
ATOM 2632 C CA . ASP B 1 168 ? -2.964 7.656 10.987 1.00 18.43 168 ASP B CA 1
ATOM 2633 C C . ASP B 1 168 ? -2.630 7.336 9.548 1.00 17.61 168 ASP B C 1
ATOM 2634 O O . ASP B 1 168 ? -2.948 8.131 8.671 1.00 17.89 168 ASP B O 1
ATOM 2639 N N A LEU B 1 169 ? -2.001 6.184 9.316 0.50 17.34 169 LEU B N 1
ATOM 2640 N N B LEU B 1 169 ? -2.004 6.186 9.301 0.50 17.01 169 LEU B N 1
ATOM 2641 C CA A LEU B 1 169 ? -1.575 5.768 7.976 0.50 17.01 169 LEU B CA 1
ATOM 2642 C CA B LEU B 1 169 ? -1.571 5.829 7.946 0.50 16.43 169 LEU B CA 1
ATOM 2643 C C A LEU B 1 169 ? -2.664 5.861 6.898 0.50 16.82 169 LEU B C 1
ATOM 2644 C C B LEU B 1 169 ? -2.671 5.867 6.871 0.50 16.49 169 LEU B C 1
ATOM 2645 O O A LEU B 1 169 ? -2.441 6.509 5.873 0.50 16.91 169 LEU B O 1
ATOM 2646 O O B LEU B 1 169 ? -2.461 6.478 5.823 0.50 16.62 169 LEU B O 1
ATOM 2655 N N . PRO B 1 170 ? -3.845 5.238 7.123 1.00 16.56 170 PRO B N 1
ATOM 2656 C CA . PRO B 1 170 ? -4.897 5.345 6.110 1.00 16.18 170 PRO B CA 1
ATOM 2657 C C . PRO B 1 170 ? -5.188 6.780 5.660 1.00 16.21 170 PRO B C 1
ATOM 2658 O O . PRO B 1 170 ? -5.285 7.023 4.460 1.00 16.72 170 PRO B O 1
ATOM 2662 N N . ALA B 1 171 ? -5.315 7.722 6.596 1.00 16.27 171 ALA B N 1
ATOM 2663 C CA . ALA B 1 171 ? -5.574 9.129 6.247 1.00 16.49 171 ALA B CA 1
ATOM 2664 C C . ALA B 1 171 ? -4.359 9.837 5.638 1.00 16.46 171 ALA B C 1
ATOM 2665 O O . ALA B 1 171 ? -4.489 10.553 4.663 1.00 16.80 171 ALA B O 1
ATOM 2667 N N . PHE B 1 172 ? -3.183 9.628 6.225 1.00 17.06 172 PHE B N 1
ATOM 2668 C CA . PHE B 1 172 ? -1.911 10.117 5.685 1.00 17.10 172 PHE B CA 1
ATOM 2669 C C . PHE B 1 172 ? -1.724 9.675 4.236 1.00 17.12 172 PHE B C 1
ATOM 2670 O O . PHE B 1 172 ? -1.484 10.511 3.342 1.00 17.10 172 PHE B O 1
ATOM 2678 N N . ASN B 1 173 ? -1.891 8.377 3.997 1.00 16.78 173 ASN B N 1
ATOM 2679 C CA . ASN B 1 173 ? -1.736 7.821 2.658 1.00 16.91 173 ASN B CA 1
ATOM 2680 C C . ASN B 1 173 ? -2.701 8.439 1.647 1.00 16.94 173 ASN B C 1
ATOM 2681 O O . ASN B 1 173 ? -2.298 8.793 0.545 1.00 17.41 173 ASN B O 1
ATOM 2686 N N . LYS B 1 174 ? -3.963 8.586 2.030 1.00 17.21 174 LYS B N 1
ATOM 2687 C CA . LYS B 1 174 ? -4.961 9.260 1.184 1.00 17.17 174 LYS B CA 1
ATOM 2688 C C . LYS B 1 174 ? -4.593 10.722 0.872 1.00 17.22 174 LYS B C 1
ATOM 2689 O O . LYS B 1 174 ? -4.762 11.172 -0.256 1.00 17.02 174 LYS B O 1
ATOM 2695 N N . LYS B 1 175 ? -4.086 11.448 1.870 1.00 17.45 175 LYS B N 1
ATOM 2696 C CA . LYS B 1 175 ? -3.734 12.860 1.686 1.00 17.53 175 LYS B CA 1
ATOM 2697 C C . LYS B 1 175 ? -2.489 13.063 0.814 1.00 17.92 175 LYS B C 1
ATOM 2698 O O . LYS B 1 175 ? -2.476 13.951 -0.045 1.00 17.71 175 LYS B O 1
ATOM 2704 N N . ILE B 1 176 ? -1.463 12.237 1.021 1.00 18.33 176 ILE B N 1
ATOM 2705 C CA . ILE B 1 176 ? -0.201 12.372 0.287 1.00 19.06 176 ILE B CA 1
ATOM 2706 C C . ILE B 1 176 ? -0.372 12.125 -1.202 1.00 19.68 176 ILE B C 1
ATOM 2707 O O . ILE B 1 176 ? 0.297 12.766 -2.010 1.00 19.75 176 ILE B O 1
ATOM 2712 N N . VAL B 1 177 ? -1.285 11.219 -1.564 1.00 20.43 177 VAL B N 1
ATOM 2713 C CA . VAL B 1 177 ? -1.539 10.936 -2.976 1.00 20.74 177 VAL B CA 1
ATOM 2714 C C . VAL B 1 177 ? -2.233 12.114 -3.663 1.00 20.56 177 VAL B C 1
ATOM 2715 O O . VAL B 1 177 ? -1.965 12.385 -4.836 1.00 20.59 177 VAL B O 1
ATOM 2719 N N . GLU B 1 178 ? -3.113 12.811 -2.944 1.00 20.14 178 GLU B N 1
ATOM 2720 C CA . GLU B 1 178 ? -3.748 13.994 -3.522 1.00 20.13 178 GLU B CA 1
ATOM 2721 C C . GLU B 1 178 ? -2.831 15.213 -3.488 1.00 19.71 178 GLU B C 1
ATOM 2722 O O . GLU B 1 178 ? -2.925 16.076 -4.350 1.00 19.78 178 GLU B O 1
ATOM 2728 N N . GLU B 1 179 ? -1.919 15.265 -2.523 1.00 19.48 179 GLU B N 1
ATOM 2729 C CA . GLU B 1 179 ? -0.937 16.351 -2.486 1.00 19.23 179 GLU B CA 1
ATOM 2730 C C . GLU B 1 179 ? 0.213 16.157 -3.480 1.00 19.12 179 GLU B C 1
ATOM 2731 O O . GLU B 1 179 ? 0.641 17.117 -4.119 1.00 18.85 179 GLU B O 1
ATOM 2737 N N . PHE B 1 180 ? 0.701 14.925 -3.617 1.00 18.62 180 PHE B N 1
ATOM 2738 C CA . PHE B 1 180 ? 1.730 14.637 -4.610 1.00 18.33 180 PHE B CA 1
ATOM 2739 C C . PHE B 1 180 ? 1.184 14.810 -6.028 1.00 18.15 180 PHE B C 1
ATOM 2740 O O . PHE B 1 180 ? 1.943 15.107 -6.944 1.00 18.25 180 PHE B O 1
ATOM 2748 N N . ALA B 1 181 ? -0.127 14.641 -6.196 1.00 17.99 181 ALA B N 1
ATOM 2749 C CA . ALA B 1 181 ? -0.782 14.863 -7.488 1.00 17.89 181 ALA B CA 1
ATOM 2750 C C . ALA B 1 181 ? -0.793 16.335 -7.898 1.00 18.03 181 ALA B C 1
ATOM 2751 O O . ALA B 1 181 ? -0.562 16.650 -9.071 1.00 17.73 181 ALA B O 1
ATOM 2753 N N . GLU B 1 182 ? -1.055 17.233 -6.946 1.00 18.09 182 GLU B N 1
ATOM 2754 C CA . GLU B 1 182 ? -1.146 18.665 -7.269 1.00 18.54 182 GLU B CA 1
ATOM 2755 C C . GLU B 1 182 ? 0.212 19.309 -7.580 1.00 18.34 182 GLU B C 1
ATOM 2756 O O . GLU B 1 182 ? 0.458 19.688 -8.724 1.00 18.57 182 GLU B O 1
ATOM 2762 N N . GLY B 1 183 ? 1.084 19.422 -6.581 1.00 18.21 183 GLY B N 1
ATOM 2763 C CA . GLY B 1 183 ? 2.453 19.895 -6.798 1.00 17.74 183 GLY B CA 1
ATOM 2764 C C . GLY B 1 183 ? 2.636 21.399 -6.906 1.00 17.28 183 GLY B C 1
ATOM 2765 O O . GLY B 1 183 ? 1.693 22.132 -7.217 1.00 17.51 183 GLY B O 1
ATOM 2766 N N . ASP B 1 184 ? 3.873 21.840 -6.671 1.00 16.64 184 ASP B N 1
ATOM 2767 C CA . ASP B 1 184 ? 4.274 23.260 -6.668 1.00 15.88 184 ASP B CA 1
ATOM 2768 C C . ASP B 1 184 ? 3.478 24.161 -5.711 1.00 15.40 184 ASP B C 1
ATOM 2769 O O . ASP B 1 184 ? 2.420 24.688 -6.061 1.00 15.39 184 ASP B O 1
ATOM 2774 N N . HIS B 1 185 ? 4.034 24.341 -4.512 1.00 14.68 185 HIS B N 1
ATOM 2775 C CA . HIS B 1 185 ? 3.431 25.124 -3.435 1.00 13.66 185 HIS B CA 1
ATOM 2776 C C . HIS B 1 185 ? 4.297 26.325 -3.079 1.00 13.64 185 HIS B C 1
ATOM 2777 O O . HIS B 1 185 ? 4.076 26.974 -2.051 1.00 13.55 185 HIS B O 1
ATOM 2784 N N . SER B 1 186 ? 5.286 26.614 -3.925 1.00 13.56 186 SER B N 1
ATOM 2785 C CA . SER B 1 186 ? 6.198 27.741 -3.708 1.00 13.52 186 SER B CA 1
ATOM 2786 C C . SER B 1 186 ? 5.461 29.081 -3.684 1.00 13.37 186 SER B C 1
ATOM 2787 O O . SER B 1 186 ? 5.987 30.072 -3.171 1.00 13.45 186 SER B O 1
ATOM 2790 N N . SER B 1 187 ? 4.243 29.094 -4.227 1.00 13.20 187 SER B N 1
ATOM 2791 C CA . SER B 1 187 ? 3.356 30.262 -4.156 1.00 13.21 187 SER B CA 1
ATOM 2792 C C . SER B 1 187 ? 2.711 30.401 -2.774 1.00 13.02 187 SER B C 1
ATOM 2793 O O . SER B 1 187 ? 2.442 31.516 -2.317 1.00 12.85 187 SER B O 1
ATOM 2796 N N . ARG B 1 188 ? 2.466 29.259 -2.123 1.00 12.83 188 ARG B N 1
ATOM 2797 C CA . ARG B 1 188 ? 1.864 29.210 -0.787 1.00 12.54 188 ARG B CA 1
ATOM 2798 C C . ARG B 1 188 ? 2.905 29.399 0.323 1.00 12.37 188 ARG B C 1
ATOM 2799 O O . ARG B 1 188 ? 2.554 29.694 1.468 1.00 12.34 188 ARG B O 1
ATOM 2801 N N . ARG B 1 189 ? 4.178 29.237 -0.034 1.00 12.20 189 ARG B N 1
ATOM 2802 C CA . ARG B 1 189 ? 5.294 29.362 0.904 1.00 12.02 189 ARG B CA 1
ATOM 2803 C C . ARG B 1 189 ? 6.120 30.612 0.627 1.00 12.28 189 ARG B C 1
ATOM 2804 O O . ARG B 1 189 ? 7.352 30.564 0.704 1.00 12.35 189 ARG B O 1
ATOM 2812 N N . LYS B 1 190 ? 5.449 31.718 0.300 1.00 12.49 190 LYS B N 1
ATOM 2813 C CA . LYS B 1 190 ? 6.121 32.984 -0.014 1.00 12.54 190 LYS B CA 1
ATOM 2814 C C . LYS B 1 190 ? 5.882 34.032 1.068 1.00 12.57 190 LYS B C 1
ATOM 2815 O O . LYS B 1 190 ? 6.173 33.792 2.248 1.00 12.57 190 LYS B O 1
#

Secondary structure (DSSP, 8-state):
--TT-EEEEE--TT-BHHHHHHHHHHHHHTT-EEEEEESSSSEEEEEETTTEEEEEEE-SEEGGG--GGG-SEEEE---THHHHHHTT-HHHHHHHHHHHHTT--EEE--TTHHHHHTTTTTT-EE---GGGHHHHHHTT-EE---S-EEETTEEE-SSGGGHHHHHHHHHHHHHH---GGG--/--TT-EEEEE--TTEEHHHHHHHHHHHHHTT-EEEEEESSSSEEEEEETTTEEEEEEE--EEGGG--GGG-SEEEE---SHHHHHHTT-HHHHHHHHHHHHTT--EEE--TTHHHHHTSTTTT-EE---GGGHHHHHHTT-EE---SEEEETTEEEE-SGGGHHHHHHHHHHHHHH---TTTT-

Nearest PDB structures (foldseek):
  2vrn-assembly1_B  TM=1.003E+00  e=2.637E-37  Deinococcus radiodurans R1 = ATCC 13939 = DSM 20539
  6q3t-assembly1_A  TM=9.622E-01  e=9.437E-19  Pyrococcus horikoshii
  7r66-assembly2_C  TM=9.555E-01  e=6.991E-19  Thermococcus thioreducens
  6f2f-assembly1_A  TM=9.628E-01  e=1.040E-17  Pyrococcus horikoshii
  3fse-assembly1_B  TM=9.289E-01  e=1.373E-16  Trichormus variabilis ATCC 29413

B-factor: mean 22.63, std 8.03, range [6.03, 69.42]